Protein AF-A0AAV6K5R6-F1 (afdb_monomer)

Structure (mmCIF, N/CA/C/O backbone):
data_AF-A0AAV6K5R6-F1
#
_entry.id   AF-A0AAV6K5R6-F1
#
loop_
_atom_site.group_PDB
_atom_site.id
_atom_site.type_symbol
_atom_site.label_atom_id
_atom_site.label_alt_id
_atom_site.label_comp_id
_atom_site.label_asym_id
_atom_site.label_entity_id
_atom_site.label_seq_id
_atom_site.pdbx_PDB_ins_code
_atom_site.Cartn_x
_atom_site.Cartn_y
_atom_site.Cartn_z
_atom_site.occupancy
_atom_site.B_iso_or_equiv
_atom_site.auth_seq_id
_atom_site.auth_comp_id
_atom_site.auth_asym_id
_atom_site.auth_atom_id
_atom_site.pdbx_PDB_model_num
ATOM 1 N N . MET A 1 1 ? -17.044 -8.485 -1.066 1.00 58.97 1 MET A N 1
ATOM 2 C CA . MET A 1 1 ? -15.751 -8.053 -1.632 1.00 58.97 1 MET A CA 1
ATOM 3 C C . MET A 1 1 ? -14.643 -8.494 -0.695 1.00 58.97 1 MET A C 1
ATOM 5 O O . MET A 1 1 ? -14.824 -8.372 0.511 1.00 58.97 1 MET A O 1
ATOM 9 N N . ALA A 1 2 ? -13.553 -9.045 -1.220 1.00 72.94 2 ALA A N 1
ATOM 10 C CA . ALA A 1 2 ? -12.413 -9.475 -0.419 1.00 72.94 2 ALA A CA 1
ATOM 11 C C . ALA A 1 2 ? -11.188 -8.665 -0.848 1.00 72.94 2 ALA A C 1
ATOM 13 O O . ALA A 1 2 ? -10.831 -8.691 -2.021 1.00 72.94 2 ALA A O 1
ATOM 14 N N . LEU A 1 3 ? -10.586 -7.925 0.084 1.00 82.75 3 LEU A N 1
ATOM 15 C CA . LEU A 1 3 ? -9.262 -7.349 -0.137 1.00 82.75 3 LEU A CA 1
ATOM 16 C C . LEU A 1 3 ? -8.214 -8.476 -0.159 1.00 82.75 3 LEU A C 1
ATOM 18 O O . LEU A 1 3 ? -8.412 -9.481 0.539 1.00 82.75 3 LEU A O 1
ATOM 22 N N . PRO A 1 4 ? -7.106 -8.309 -0.902 1.00 90.56 4 PRO A N 1
ATOM 23 C CA . PRO A 1 4 ? -5.948 -9.187 -0.790 1.00 90.56 4 PRO A CA 1
ATOM 24 C C . PRO A 1 4 ? -5.459 -9.299 0.653 1.00 90.56 4 PRO A C 1
ATOM 26 O O . PRO A 1 4 ? -5.641 -8.382 1.458 1.00 90.56 4 PRO A O 1
ATOM 29 N N . ARG A 1 5 ? -4.799 -10.415 0.981 1.00 92.94 5 ARG A N 1
ATOM 30 C CA . ARG A 1 5 ? -4.230 -10.614 2.321 1.00 92.94 5 ARG A CA 1
ATOM 31 C C . ARG A 1 5 ? -3.170 -9.564 2.634 1.00 92.94 5 ARG A C 1
ATOM 33 O O . ARG A 1 5 ? -3.142 -9.060 3.751 1.00 92.94 5 ARG A O 1
ATOM 40 N N . PHE A 1 6 ? -2.311 -9.247 1.671 1.00 94.31 6 PHE A N 1
ATOM 41 C CA . PHE A 1 6 ? -1.305 -8.206 1.816 1.00 94.31 6 PHE A CA 1
ATOM 42 C C . PHE A 1 6 ? -1.541 -7.109 0.798 1.00 94.31 6 PHE A C 1
ATOM 44 O O . PHE A 1 6 ? -1.666 -7.366 -0.397 1.00 94.31 6 PHE A O 1
ATOM 51 N N . VAL A 1 7 ? -1.570 -5.879 1.287 1.00 93.38 7 VAL A N 1
ATOM 52 C CA . VAL A 1 7 ? -1.871 -4.709 0.480 1.00 93.38 7 VAL A CA 1
ATOM 53 C C . VAL A 1 7 ? -0.819 -3.629 0.656 1.00 93.38 7 VAL A C 1
ATOM 55 O O . VAL A 1 7 ? -0.184 -3.509 1.707 1.00 93.38 7 VAL A O 1
ATOM 58 N N . VAL A 1 8 ? -0.689 -2.810 -0.380 1.00 93.94 8 VAL A N 1
ATOM 59 C CA . VAL A 1 8 ? -0.074 -1.481 -0.310 1.00 93.94 8 VAL A CA 1
ATOM 60 C C . VAL A 1 8 ? -1.136 -0.431 -0.571 1.00 93.94 8 VAL A C 1
ATOM 62 O O . VAL A 1 8 ? -2.061 -0.647 -1.354 1.00 93.94 8 VAL A O 1
ATOM 65 N N . ILE A 1 9 ? -1.006 0.705 0.106 1.00 92.56 9 ILE A N 1
ATOM 66 C CA . ILE A 1 9 ? -1.979 1.794 0.043 1.00 92.56 9 ILE A CA 1
ATOM 67 C C . ILE A 1 9 ? -1.247 3.026 -0.474 1.00 92.56 9 ILE A C 1
ATOM 69 O O . ILE A 1 9 ? -0.325 3.520 0.179 1.00 92.56 9 ILE A O 1
ATOM 73 N N . LYS A 1 10 ? -1.643 3.508 -1.654 1.00 92.19 10 LYS A N 1
ATOM 74 C CA . LYS A 1 10 ? -1.072 4.696 -2.302 1.00 92.19 10 LYS A CA 1
ATOM 75 C C . LYS A 1 10 ? -2.100 5.822 -2.280 1.00 92.19 10 LYS A C 1
ATOM 77 O O . LYS A 1 10 ? -3.260 5.616 -2.636 1.00 92.19 10 LYS A O 1
ATOM 82 N N . SER A 1 11 ? -1.686 7.020 -1.874 1.00 88.56 11 SER A N 1
ATOM 83 C CA . SER A 1 11 ? -2.535 8.205 -2.016 1.00 88.56 11 SER A CA 1
ATOM 84 C C . SER A 1 11 ? -2.455 8.718 -3.448 1.00 88.56 11 SER A C 1
ATOM 86 O O . SER A 1 11 ? -1.364 8.932 -3.972 1.00 88.56 11 SER A O 1
ATOM 88 N N . LEU A 1 12 ? -3.608 8.971 -4.066 1.00 83.00 12 LEU A N 1
ATOM 89 C CA . LEU A 1 12 ? -3.672 9.592 -5.391 1.00 83.00 12 LEU A CA 1
ATOM 90 C C . LEU A 1 12 ? -3.140 11.023 -5.392 1.00 83.00 12 LEU A C 1
ATOM 92 O O . LEU A 1 12 ? -2.508 11.456 -6.344 1.00 83.00 12 LEU A O 1
ATOM 96 N N . SER A 1 13 ? -3.383 11.757 -4.307 1.00 83.69 13 SER A N 1
ATOM 97 C CA . SER A 1 13 ? -3.111 13.197 -4.255 1.00 83.69 13 SER A CA 1
ATOM 98 C C . SER A 1 13 ? -1.625 13.560 -4.308 1.00 83.69 13 SER A C 1
ATOM 100 O O . SER A 1 13 ? -1.279 14.662 -4.718 1.00 83.69 13 SER A O 1
ATOM 102 N N . ASN A 1 14 ? -0.747 12.673 -3.842 1.00 86.88 14 ASN A N 1
ATOM 103 C CA . ASN A 1 14 ? 0.692 12.931 -3.769 1.00 86.88 14 ASN A CA 1
ATOM 104 C C . ASN A 1 1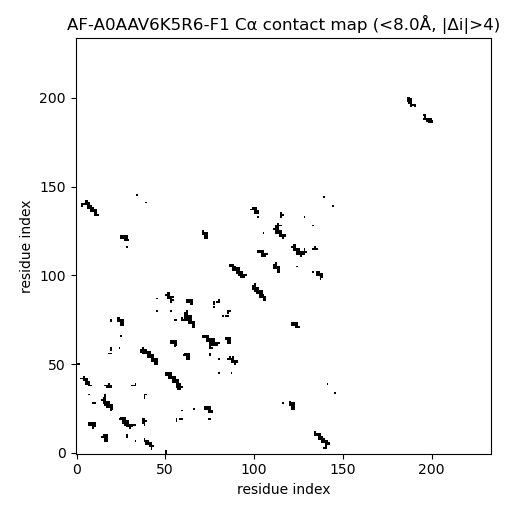4 ? 1.539 11.761 -4.274 1.00 86.88 14 ASN A C 1
ATOM 106 O O . ASN A 1 14 ? 2.760 11.816 -4.165 1.00 86.88 14 ASN A O 1
ATOM 110 N N . GLU A 1 15 ? 0.889 10.705 -4.759 1.00 89.62 15 GLU A N 1
ATOM 111 C CA . GLU A 1 15 ? 1.504 9.480 -5.251 1.00 89.62 15 GLU A CA 1
ATOM 112 C C . GLU A 1 15 ? 2.427 8.738 -4.273 1.00 89.62 15 GLU A C 1
ATOM 114 O O . GLU A 1 15 ? 3.261 7.926 -4.673 1.00 89.62 15 GLU A O 1
ATOM 119 N N . LYS A 1 16 ? 2.271 8.981 -2.974 1.00 93.38 16 LYS A N 1
ATOM 120 C CA . LYS A 1 16 ? 3.100 8.373 -1.932 1.00 93.38 16 LYS A CA 1
ATOM 121 C C . LYS A 1 16 ? 2.425 7.148 -1.330 1.00 93.38 16 LYS A C 1
ATOM 123 O O . LYS A 1 16 ? 1.196 7.045 -1.333 1.00 93.38 16 LYS A O 1
ATOM 128 N N . TYR A 1 17 ? 3.232 6.237 -0.795 1.00 95.25 17 TYR A N 1
ATOM 129 C CA . TYR A 1 17 ? 2.751 5.029 -0.125 1.00 95.25 17 TYR A CA 1
ATOM 130 C C . TYR A 1 17 ? 2.622 5.250 1.378 1.00 95.25 17 TYR A C 1
ATOM 132 O O . TYR A 1 17 ? 3.382 6.013 1.975 1.00 95.25 17 TYR A O 1
ATOM 140 N N . LEU A 1 18 ? 1.644 4.584 1.984 1.00 95.31 18 LEU A N 1
ATOM 141 C CA . LEU A 1 18 ? 1.390 4.645 3.415 1.00 95.31 18 LEU A CA 1
ATOM 142 C C . LEU A 1 18 ? 2.364 3.750 4.188 1.00 95.31 18 LEU A C 1
ATOM 144 O O . LEU A 1 18 ? 2.335 2.528 4.030 1.00 95.31 18 LEU A O 1
ATOM 148 N N . CYS A 1 19 ? 3.152 4.337 5.081 1.00 95.50 19 CYS A N 1
ATOM 149 C CA . CYS A 1 19 ? 4.081 3.630 5.962 1.00 95.50 19 CYS A CA 1
ATOM 150 C C . CYS A 1 19 ? 4.060 4.219 7.384 1.00 95.50 19 CYS A C 1
ATOM 152 O O . CYS A 1 19 ? 3.593 5.346 7.581 1.00 95.50 19 CYS A O 1
ATOM 154 N N . PRO A 1 20 ? 4.518 3.473 8.403 1.00 94.94 20 PRO A N 1
ATOM 155 C CA . PRO A 1 20 ? 4.678 4.017 9.744 1.00 94.94 20 PRO A CA 1
ATOM 156 C C . PRO A 1 20 ? 5.828 5.034 9.770 1.00 94.94 20 PRO A C 1
ATOM 158 O O . PRO A 1 20 ? 6.877 4.823 9.166 1.00 94.94 20 PRO A O 1
ATOM 161 N N . SER A 1 21 ? 5.631 6.134 10.492 1.00 93.69 21 SER A N 1
ATOM 162 C CA . SER A 1 21 ? 6.581 7.238 10.614 1.00 93.69 21 SER A CA 1
ATOM 163 C C . SER A 1 21 ? 6.770 7.626 12.080 1.00 93.69 21 SER A C 1
ATOM 165 O O . SER A 1 21 ? 5.804 7.873 12.806 1.00 93.69 21 SER A O 1
ATOM 167 N N . GLY A 1 22 ? 8.031 7.797 12.480 1.00 88.69 22 GLY A N 1
ATOM 168 C CA . GLY A 1 22 ? 8.410 8.258 13.816 1.00 88.69 22 GLY A CA 1
ATOM 169 C C . GLY A 1 22 ? 8.236 7.206 14.924 1.00 88.69 22 GLY A C 1
ATOM 170 O O . GLY A 1 22 ? 7.838 6.073 14.652 1.00 88.69 22 GL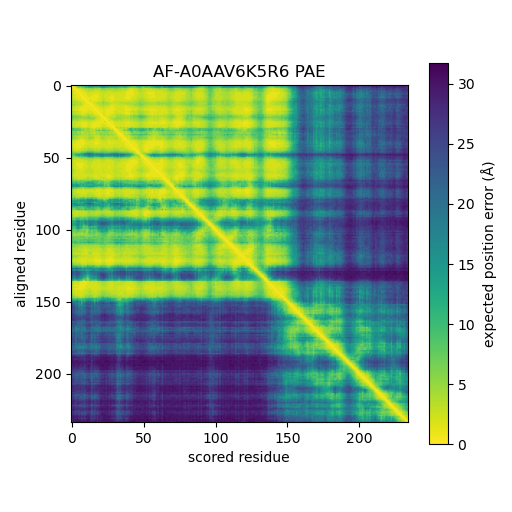Y A O 1
ATOM 171 N N . PRO A 1 23 ? 8.539 7.573 16.183 1.00 85.31 23 PRO A N 1
ATOM 172 C CA . PRO A 1 23 ? 8.524 6.645 17.320 1.00 85.31 23 PRO A CA 1
ATOM 173 C C . PRO A 1 23 ? 7.122 6.109 17.631 1.00 85.31 23 PRO A C 1
ATOM 175 O O . PRO A 1 23 ? 6.973 4.957 18.025 1.00 85.31 23 PRO A O 1
ATOM 178 N N . ASP A 1 24 ? 6.091 6.914 17.376 1.00 87.56 24 ASP A N 1
ATOM 179 C CA . ASP A 1 24 ? 4.697 6.543 17.620 1.00 87.56 24 ASP A CA 1
ATOM 180 C C . ASP A 1 24 ? 4.097 5.705 16.476 1.00 87.56 24 ASP A C 1
ATOM 182 O O . ASP A 1 24 ? 2.929 5.331 16.540 1.00 87.56 24 ASP A O 1
ATOM 186 N N . SER A 1 25 ? 4.868 5.389 15.425 1.00 93.00 25 SER A N 1
ATOM 187 C CA . SER A 1 25 ? 4.401 4.618 14.259 1.00 93.00 25 SER A CA 1
ATOM 188 C C . SER A 1 25 ? 3.128 5.195 13.624 1.00 93.00 25 SER A C 1
ATOM 190 O O . SER A 1 25 ? 2.220 4.463 13.217 1.00 93.00 25 SER A O 1
ATOM 192 N N . LEU A 1 26 ? 3.059 6.525 13.538 1.00 94.56 26 LEU A N 1
ATOM 193 C CA . LEU A 1 26 ? 1.955 7.237 12.899 1.00 94.56 26 LEU A CA 1
ATOM 194 C C . LEU A 1 26 ? 1.947 6.909 11.412 1.00 94.56 26 LEU A C 1
ATOM 196 O O . LEU A 1 26 ? 2.990 6.962 10.761 1.00 94.56 26 LEU A O 1
ATOM 200 N N . LEU A 1 27 ? 0.785 6.598 10.855 1.00 94.88 27 LEU A N 1
ATOM 201 C CA . LEU A 1 27 ? 0.697 6.219 9.453 1.00 94.88 27 LEU A CA 1
ATOM 202 C C . LEU A 1 27 ? 0.741 7.466 8.572 1.00 94.88 27 LEU A C 1
ATOM 204 O O . LEU A 1 27 ? -0.117 8.346 8.669 1.00 94.88 27 LEU A O 1
ATOM 208 N N . LYS A 1 28 ? 1.750 7.539 7.705 1.00 95.25 28 LYS A N 1
ATOM 209 C CA . LYS A 1 28 ? 2.031 8.696 6.858 1.00 95.25 28 LYS A CA 1
ATOM 210 C C . LYS A 1 28 ? 2.310 8.278 5.422 1.00 95.25 28 LYS A C 1
ATOM 212 O O . LYS A 1 28 ? 2.906 7.239 5.162 1.00 95.25 28 LYS A O 1
ATOM 217 N N . PHE A 1 29 ? 1.871 9.104 4.482 1.00 94.38 29 PHE A N 1
ATOM 218 C CA . PHE A 1 29 ? 2.148 8.929 3.064 1.00 94.38 29 PHE A CA 1
ATOM 219 C C . PHE A 1 29 ? 3.520 9.515 2.714 1.00 94.38 29 PHE A C 1
ATOM 221 O O . PHE A 1 29 ? 3.667 10.737 2.588 1.00 94.38 29 PHE A O 1
ATOM 228 N N . GLU A 1 30 ? 4.517 8.648 2.529 1.00 92.44 30 GLU A N 1
ATOM 229 C CA . GLU A 1 30 ? 5.913 9.022 2.272 1.00 92.44 30 GLU A CA 1
ATOM 230 C C . GLU A 1 30 ? 6.428 8.556 0.900 1.00 92.44 30 GLU A C 1
ATOM 232 O O . GLU A 1 30 ? 5.878 7.661 0.259 1.00 92.44 30 GLU A O 1
ATOM 237 N N . GLY A 1 31 ? 7.490 9.211 0.415 1.00 86.50 31 GLY A N 1
ATOM 238 C CA . GLY A 1 31 ? 8.104 8.957 -0.896 1.00 86.50 31 GLY A CA 1
ATOM 239 C C . GLY A 1 31 ? 8.983 7.708 -0.928 1.00 86.50 31 GLY A C 1
ATOM 240 O O . GLY A 1 31 ? 10.096 7.765 -1.440 1.00 86.50 31 GLY A O 1
ATOM 241 N N . VAL A 1 32 ? 8.514 6.616 -0.333 1.00 86.06 32 VAL A N 1
ATOM 242 C CA . VAL A 1 32 ? 9.187 5.313 -0.327 1.00 86.06 32 VAL A CA 1
ATOM 243 C C . VAL A 1 32 ? 8.658 4.440 -1.466 1.00 86.06 32 VAL A C 1
ATOM 245 O O . VAL A 1 32 ? 7.517 4.601 -1.893 1.00 86.06 32 VAL A O 1
ATOM 248 N N . GLY A 1 33 ? 9.475 3.519 -1.979 1.00 85.94 33 GLY A N 1
ATOM 249 C CA . GLY A 1 33 ? 9.030 2.537 -2.972 1.00 85.94 33 GLY A CA 1
ATOM 250 C C . GLY A 1 33 ? 8.038 1.528 -2.385 1.00 85.94 33 GLY A C 1
ATOM 251 O O . GLY A 1 33 ? 8.039 1.278 -1.178 1.00 85.94 33 GLY A O 1
ATOM 252 N N . PHE A 1 34 ? 7.217 0.903 -3.239 1.00 86.12 34 PHE A N 1
ATOM 253 C CA . PHE A 1 34 ? 6.286 -0.159 -2.816 1.00 86.12 34 PHE A CA 1
ATOM 254 C C . PHE A 1 34 ? 7.007 -1.408 -2.272 1.00 86.12 34 PHE A C 1
ATOM 256 O O . PHE A 1 34 ? 6.401 -2.260 -1.624 1.00 86.12 34 PHE A O 1
ATOM 263 N N . ASP A 1 35 ? 8.297 -1.542 -2.581 1.00 81.81 35 ASP A N 1
ATOM 264 C CA . ASP A 1 35 ? 9.158 -2.624 -2.129 1.00 81.81 35 ASP A CA 1
ATOM 265 C C . ASP A 1 35 ? 9.769 -2.375 -0.747 1.00 81.81 35 ASP A C 1
ATOM 267 O O . ASP A 1 35 ? 10.381 -3.278 -0.175 1.00 81.81 35 ASP A O 1
ATOM 271 N N . SER A 1 36 ? 9.569 -1.182 -0.185 1.00 87.50 36 SER A N 1
ATOM 272 C CA . SER A 1 36 ? 9.888 -0.920 1.210 1.00 87.50 36 SER A CA 1
ATOM 273 C C . SER A 1 36 ? 9.015 -1.788 2.112 1.00 87.50 36 SER A C 1
ATOM 275 O O . SER A 1 36 ? 7.788 -1.781 2.015 1.00 87.50 36 SER A O 1
ATOM 277 N N . TRP A 1 37 ? 9.635 -2.499 3.054 1.00 84.25 37 TRP A N 1
ATOM 278 C CA . TRP A 1 37 ? 8.905 -3.324 4.022 1.00 84.25 37 TRP A CA 1
ATOM 279 C C . TRP A 1 37 ? 7.846 -2.526 4.803 1.00 84.25 37 TRP A C 1
ATOM 281 O O . TRP A 1 37 ? 6.794 -3.059 5.154 1.00 84.25 37 TRP A O 1
ATOM 291 N N . GLY A 1 38 ? 8.086 -1.227 5.011 1.00 88.69 38 GLY A N 1
ATOM 292 C CA . GLY A 1 38 ? 7.181 -0.327 5.727 1.00 88.69 38 GLY A CA 1
ATOM 293 C C . GLY A 1 38 ? 5.834 -0.074 5.066 1.00 88.69 38 GLY A C 1
ATOM 294 O O . GLY A 1 38 ? 4.893 0.321 5.752 1.00 88.69 38 GLY A O 1
ATOM 295 N N . VAL A 1 39 ? 5.707 -0.317 3.760 1.00 94.75 39 VAL A N 1
ATOM 296 C CA . VAL A 1 39 ? 4.453 -0.059 3.036 1.00 94.75 39 VAL A CA 1
ATOM 297 C C . VAL A 1 39 ? 3.512 -1.259 3.007 1.00 94.75 39 VAL A C 1
ATOM 299 O O . VAL A 1 39 ? 2.383 -1.134 2.535 1.00 94.75 39 VAL A O 1
ATOM 302 N N . LYS A 1 40 ? 3.971 -2.427 3.470 1.00 95.62 40 LYS A N 1
ATOM 303 C CA . LYS A 1 40 ? 3.194 -3.665 3.460 1.00 95.62 40 LYS A CA 1
ATOM 304 C C . LYS A 1 40 ? 2.251 -3.698 4.661 1.00 95.62 40 LYS A C 1
ATOM 306 O O . LYS A 1 40 ? 2.685 -3.604 5.813 1.00 95.62 40 LYS A O 1
ATOM 311 N N . HIS A 1 41 ? 0.965 -3.895 4.388 1.00 95.25 41 HIS A N 1
ATOM 312 C CA . HIS A 1 41 ? -0.068 -4.054 5.409 1.00 95.25 41 HIS A CA 1
ATOM 313 C C . HIS A 1 41 ? -0.806 -5.378 5.217 1.00 95.25 41 HIS A C 1
ATOM 315 O O . HIS A 1 41 ? -1.143 -5.753 4.097 1.00 95.25 41 HIS A O 1
ATOM 321 N N . GLU A 1 42 ? -1.058 -6.095 6.306 1.00 95.12 42 GLU A N 1
ATOM 322 C CA . GLU A 1 42 ? -1.845 -7.327 6.319 1.00 95.12 42 GLU A CA 1
ATOM 323 C C . GLU A 1 42 ? -3.307 -7.013 6.639 1.00 95.12 42 GLU A C 1
ATOM 325 O O . GLU A 1 42 ? -3.618 -6.376 7.647 1.00 95.12 42 GLU A O 1
ATOM 330 N N . VAL A 1 43 ? -4.212 -7.485 5.787 1.00 92.81 43 VAL A N 1
ATOM 331 C CA . VAL A 1 43 ? -5.655 -7.414 5.990 1.00 92.81 43 VAL A CA 1
ATOM 332 C C . VAL A 1 43 ? -6.107 -8.668 6.731 1.00 92.81 43 VAL A C 1
ATOM 334 O O . VAL A 1 43 ? -6.050 -9.784 6.211 1.00 92.81 43 VAL A O 1
ATOM 337 N N . VAL A 1 44 ? -6.600 -8.481 7.951 1.00 91.94 44 VAL A N 1
ATOM 338 C CA . VAL A 1 44 ? -7.050 -9.556 8.837 1.00 91.94 44 VAL A CA 1
ATOM 339 C C . VAL A 1 44 ? -8.565 -9.479 8.973 1.00 91.94 44 VAL A C 1
ATOM 341 O O . VAL A 1 44 ? -9.109 -8.461 9.383 1.00 91.94 44 VAL A O 1
ATOM 344 N N . LYS A 1 45 ? -9.286 -10.552 8.638 1.00 89.62 45 LYS A N 1
ATOM 345 C CA . LYS A 1 45 ? -10.753 -10.570 8.770 1.00 89.62 45 LYS A CA 1
ATOM 346 C C . LYS A 1 45 ? -11.160 -10.423 10.237 1.00 89.62 45 LYS A C 1
ATOM 348 O O . LYS A 1 45 ? -10.640 -11.132 11.097 1.00 89.62 45 LYS A O 1
ATOM 353 N N . ALA A 1 46 ? -12.114 -9.537 10.512 1.00 85.69 46 ALA A N 1
ATOM 354 C CA . ALA A 1 46 ? -12.670 -9.397 11.849 1.00 85.69 46 ALA A CA 1
ATOM 355 C C . ALA A 1 46 ? -13.525 -10.621 12.212 1.00 85.69 46 ALA A C 1
ATOM 357 O O . ALA A 1 46 ? -14.223 -11.189 11.367 1.00 85.69 46 ALA A O 1
ATOM 358 N N . LYS A 1 47 ? -13.513 -11.008 13.493 1.00 83.69 47 LYS A N 1
ATOM 359 C CA . LYS A 1 47 ? -14.339 -12.120 14.000 1.00 83.69 47 LYS A CA 1
ATOM 360 C C . LYS A 1 47 ? -15.837 -11.798 13.984 1.00 83.69 47 LYS A C 1
ATOM 362 O O . LYS A 1 47 ? -16.652 -12.708 13.904 1.00 83.69 47 LYS A O 1
ATOM 367 N N . SER A 1 48 ? -16.197 -10.517 14.053 1.00 70.50 48 SER A N 1
ATOM 368 C CA . SER A 1 48 ? -17.566 -10.020 14.238 1.00 70.50 48 SER A CA 1
ATOM 369 C C . SER A 1 48 ? -18.494 -10.151 13.017 1.00 70.50 48 SER A C 1
ATOM 371 O O . SER A 1 48 ? -19.624 -9.675 13.063 1.00 70.50 48 SER A O 1
ATOM 373 N N . GLY A 1 49 ? -18.088 -10.838 11.944 1.00 64.56 49 GLY A N 1
ATOM 374 C CA . GLY A 1 49 ? -18.905 -10.983 10.734 1.00 64.56 49 GLY A CA 1
ATOM 375 C C . GLY A 1 49 ? -19.072 -9.666 9.956 1.00 64.56 49 GLY A C 1
ATOM 376 O O . GLY A 1 49 ? -18.483 -8.639 10.282 1.00 64.56 49 GLY A O 1
ATOM 377 N N . GLY A 1 50 ? -19.837 -9.689 8.860 1.00 75.69 50 GLY A N 1
ATOM 378 C CA . GLY A 1 50 ? -20.223 -8.465 8.134 1.00 75.69 50 GLY A CA 1
ATOM 379 C C . GLY A 1 50 ? -19.173 -7.849 7.195 1.00 75.69 50 GLY A C 1
ATOM 380 O O . GLY A 1 50 ? -19.364 -6.728 6.732 1.00 75.69 50 GLY A O 1
ATOM 381 N N . GLY A 1 51 ? -18.082 -8.558 6.886 1.00 81.19 51 GLY A N 1
ATOM 382 C CA . GLY A 1 51 ? -17.065 -8.090 5.930 1.00 81.19 51 GLY A CA 1
ATOM 383 C C . GLY A 1 51 ? -16.119 -7.012 6.472 1.00 81.19 51 GLY A C 1
ATOM 384 O O . GLY A 1 51 ? -15.428 -6.364 5.689 1.00 81.19 51 GLY A O 1
ATOM 385 N N . LEU A 1 52 ? -16.086 -6.826 7.794 1.00 86.06 52 LEU A N 1
ATOM 386 C CA . LEU A 1 52 ? -15.144 -5.938 8.470 1.00 86.06 52 LEU A CA 1
ATOM 387 C C . LEU A 1 52 ? -13.753 -6.570 8.558 1.00 86.06 52 LEU A C 1
ATOM 389 O O . LEU A 1 52 ? -13.599 -7.796 8.615 1.00 86.06 52 LEU A O 1
ATOM 393 N N . VAL A 1 53 ? -12.736 -5.718 8.598 1.00 89.25 53 VAL A N 1
ATOM 394 C CA . VAL A 1 53 ? -11.332 -6.122 8.680 1.00 89.25 53 VAL A CA 1
ATOM 395 C C . VAL A 1 53 ? -10.591 -5.309 9.735 1.00 89.25 53 VAL A C 1
ATOM 397 O O . VAL A 1 53 ? -10.963 -4.180 10.049 1.00 89.25 53 VAL A O 1
ATOM 400 N N . HIS A 1 54 ? -9.517 -5.887 10.248 1.00 91.00 54 HIS A N 1
ATOM 401 C CA . HIS A 1 54 ? -8.420 -5.190 10.895 1.00 91.00 54 HIS A CA 1
ATOM 402 C C . HIS A 1 54 ? -7.282 -5.064 9.885 1.00 91.00 54 HIS A C 1
ATOM 404 O O . HIS A 1 54 ? -7.130 -5.909 9.001 1.00 91.00 54 HIS A O 1
ATOM 410 N N . ILE A 1 55 ? -6.467 -4.026 10.022 1.00 92.25 55 ILE A N 1
ATOM 411 C CA . ILE A 1 55 ? -5.270 -3.855 9.199 1.00 92.25 55 ILE A CA 1
ATOM 412 C C . ILE A 1 55 ? -4.066 -3.827 10.131 1.00 92.25 55 ILE A C 1
ATOM 414 O O . ILE A 1 55 ? -4.074 -3.112 11.133 1.00 92.25 55 ILE A O 1
ATOM 418 N N . ARG A 1 56 ? -3.049 -4.631 9.823 1.00 94.06 56 ARG A N 1
ATOM 419 C CA . ARG A 1 56 ? -1.794 -4.720 10.572 1.00 94.06 56 ARG A CA 1
ATOM 420 C C . ARG A 1 56 ? -0.658 -4.182 9.718 1.00 94.06 56 ARG A C 1
ATOM 422 O O . ARG A 1 56 ? -0.476 -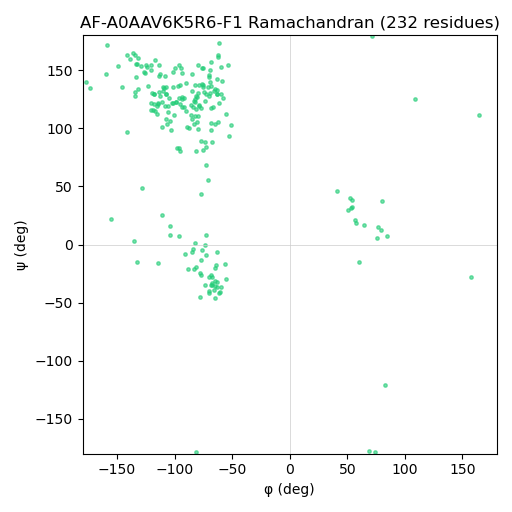4.630 8.593 1.00 94.06 56 ARG A O 1
ATOM 429 N N . CYS A 1 57 ? 0.123 -3.246 10.242 1.00 94.31 57 CYS A N 1
ATOM 430 C CA . CYS A 1 57 ? 1.352 -2.825 9.580 1.00 94.31 57 CYS A CA 1
ATOM 431 C C . CYS A 1 57 ? 2.408 -3.923 9.753 1.00 94.31 57 CYS A C 1
ATOM 433 O O . CYS A 1 57 ? 2.722 -4.299 10.883 1.00 94.31 57 CYS A O 1
ATOM 435 N N . CYS A 1 58 ? 2.967 -4.435 8.654 1.00 94.19 58 CYS A N 1
ATOM 436 C CA . CYS A 1 58 ? 3.939 -5.527 8.723 1.00 94.19 58 CYS A CA 1
ATOM 437 C C . CYS A 1 58 ? 5.287 -5.093 9.316 1.00 94.19 58 CYS A C 1
ATOM 439 O O . CYS A 1 58 ? 5.965 -5.919 9.914 1.00 94.19 58 CYS A O 1
ATOM 441 N N . GLN A 1 59 ? 5.678 -3.821 9.184 1.00 93.44 59 GLN A N 1
ATOM 442 C CA . GLN A 1 59 ? 6.925 -3.314 9.768 1.00 93.44 59 GLN A CA 1
ATOM 443 C C . GLN A 1 59 ? 6.808 -3.045 11.267 1.00 93.44 59 GLN A C 1
ATOM 445 O O . GLN A 1 59 ? 7.707 -3.406 12.016 1.00 93.44 59 GLN A O 1
ATOM 450 N N . ALA A 1 60 ? 5.723 -2.399 11.699 1.00 92.44 60 ALA A N 1
ATOM 451 C CA . ALA A 1 60 ? 5.499 -2.128 13.118 1.00 92.44 60 ALA A CA 1
ATOM 452 C C . ALA A 1 60 ? 5.012 -3.371 13.880 1.00 92.44 60 ALA A C 1
ATOM 454 O O . ALA A 1 60 ? 4.972 -3.353 15.103 1.00 92.44 60 ALA A O 1
ATOM 455 N N . GLU A 1 61 ? 4.591 -4.417 13.158 1.00 93.62 61 GLU A N 1
ATOM 456 C CA . GLU A 1 61 ? 3.975 -5.641 13.682 1.00 93.62 61 GLU A CA 1
ATOM 457 C C . GLU A 1 61 ? 2.700 -5.410 14.506 1.00 93.62 61 GLU A C 1
ATOM 459 O O . GLU A 1 61 ? 2.228 -6.311 15.202 1.00 93.62 61 GLU A O 1
ATOM 464 N N . LYS A 1 62 ? 2.077 -4.242 14.349 1.00 93.38 62 LYS A N 1
ATOM 465 C CA . LYS A 1 62 ? 0.932 -3.782 15.137 1.00 93.38 62 LYS A CA 1
ATOM 466 C C . LYS A 1 62 ? -0.262 -3.431 14.264 1.00 93.38 62 LYS A C 1
ATOM 468 O O . LYS A 1 62 ? -0.129 -3.061 13.092 1.00 93.38 62 LYS A O 1
ATOM 473 N N . TYR A 1 63 ? -1.445 -3.563 14.844 1.00 93.31 63 TYR A N 1
ATOM 474 C CA . TYR A 1 63 ? -2.706 -3.200 14.221 1.00 93.31 63 TYR A CA 1
ATOM 475 C C . TYR A 1 63 ? -2.910 -1.692 14.200 1.00 93.31 63 TYR A C 1
ATOM 477 O O . TYR A 1 63 ? -2.423 -0.952 15.059 1.00 93.31 63 TYR A O 1
ATOM 485 N N . TRP A 1 64 ? -3.668 -1.252 13.204 1.00 93.12 64 TRP A N 1
ATOM 486 C CA . TRP A 1 64 ? -4.109 0.121 13.090 1.00 93.12 64 TRP A CA 1
ATOM 487 C C . TRP A 1 64 ? -5.011 0.477 14.272 1.00 93.12 64 TRP A C 1
ATOM 489 O O . TRP A 1 64 ? -5.976 -0.223 14.598 1.00 93.12 64 TRP A O 1
ATOM 499 N N . SER A 1 65 ? -4.678 1.592 14.899 1.00 89.44 65 SER A N 1
ATOM 500 C CA . SER A 1 65 ? -5.363 2.171 16.042 1.00 89.44 65 SER A CA 1
ATOM 501 C C . SER A 1 65 ? -5.387 3.682 15.901 1.00 89.44 65 SER A C 1
ATOM 503 O O . SER A 1 65 ? -4.634 4.274 15.126 1.00 89.44 65 SER A O 1
ATOM 505 N N . ARG A 1 66 ? -6.256 4.340 16.665 1.00 86.25 66 ARG A N 1
ATOM 506 C CA . ARG A 1 66 ? -6.219 5.799 16.737 1.00 86.25 66 ARG A CA 1
ATOM 507 C C . ARG A 1 66 ? -5.159 6.211 17.735 1.00 86.25 66 ARG A C 1
ATOM 509 O O . ARG A 1 66 ? -5.138 5.680 18.844 1.00 86.25 66 ARG A O 1
ATOM 516 N N . GLU A 1 67 ? -4.378 7.217 17.385 1.00 83.81 67 GLU A N 1
ATOM 517 C CA . GLU A 1 67 ? -3.520 7.884 18.350 1.00 83.81 67 GLU A CA 1
ATOM 518 C C . GLU A 1 67 ? -4.356 8.869 19.179 1.00 83.81 67 GLU A C 1
ATOM 520 O O . GLU A 1 67 ? -4.838 9.890 18.683 1.00 83.81 67 GLU A O 1
ATOM 525 N N . VAL A 1 68 ? -4.550 8.549 20.458 1.00 71.62 68 VAL A N 1
ATOM 526 C CA . VAL A 1 68 ? -5.401 9.323 21.374 1.00 71.62 68 VAL A CA 1
ATOM 527 C C . VAL A 1 68 ? -4.804 10.704 21.650 1.00 71.62 68 VAL A C 1
ATOM 529 O O . VAL A 1 68 ? -5.550 11.675 21.782 1.00 71.62 68 VAL A O 1
ATOM 532 N N . LYS A 1 69 ? -3.471 10.818 21.712 1.00 76.19 69 LYS A N 1
ATOM 533 C CA . LYS A 1 69 ? -2.790 12.081 22.045 1.00 76.19 69 LYS A CA 1
ATOM 534 C C . LYS A 1 69 ? -2.741 13.062 20.878 1.00 76.19 69 LYS A C 1
ATOM 536 O O . LYS A 1 69 ? -2.643 14.264 21.102 1.00 76.19 69 LYS A O 1
ATOM 541 N N . GLN A 1 70 ? -2.816 12.565 19.646 1.00 74.06 70 GLN A N 1
ATOM 542 C CA . GLN A 1 70 ? -2.629 13.355 18.424 1.00 74.06 70 GLN A CA 1
ATOM 543 C C . GLN A 1 70 ? -3.933 13.527 17.631 1.00 74.06 70 GLN A C 1
ATOM 545 O O . GLN A 1 70 ? -3.933 13.749 16.421 1.00 74.06 70 GLN A O 1
ATOM 550 N N . GLY A 1 71 ? -5.075 13.450 18.316 1.00 76.12 71 GLY A N 1
ATOM 551 C CA . GLY A 1 71 ? -6.371 13.766 17.728 1.00 76.12 71 GLY A CA 1
ATOM 552 C C . GLY A 1 71 ? -6.959 12.603 16.937 1.00 76.12 71 GLY A C 1
ATOM 553 O O . GLY A 1 71 ? -7.271 11.572 17.519 1.00 76.12 71 GLY A O 1
ATOM 554 N N . ASN A 1 72 ? -7.233 12.797 15.644 1.00 84.38 72 ASN A N 1
ATOM 555 C CA . ASN A 1 72 ? -7.894 11.815 14.769 1.00 84.38 72 ASN A CA 1
ATOM 556 C C . ASN A 1 72 ? -6.913 10.966 13.934 1.00 84.38 72 ASN A C 1
ATOM 558 O O . ASN A 1 72 ? -7.355 10.226 13.050 1.00 84.38 72 ASN A O 1
ATOM 562 N N . ILE A 1 73 ? -5.608 11.091 14.189 1.00 90.50 73 ILE A N 1
ATOM 563 C CA . ILE A 1 73 ? -4.547 10.425 13.426 1.00 90.50 73 ILE A CA 1
ATOM 564 C C . ILE A 1 73 ? -4.556 8.916 13.689 1.00 90.50 73 ILE A C 1
ATOM 566 O O . ILE A 1 73 ? -4.842 8.454 14.798 1.00 90.50 73 ILE A O 1
ATOM 570 N N . ILE A 1 74 ? -4.250 8.151 12.645 1.00 91.62 74 ILE A N 1
ATOM 571 C CA . ILE A 1 74 ? -4.141 6.695 12.683 1.00 91.62 74 ILE A CA 1
ATOM 572 C C . ILE A 1 74 ? -2.670 6.300 12.840 1.00 91.62 74 ILE A C 1
ATOM 574 O O . ILE A 1 74 ? -1.789 6.839 12.169 1.00 91.62 74 ILE A O 1
ATOM 578 N N . ALA A 1 75 ? -2.411 5.332 13.708 1.00 93.62 75 ALA A N 1
ATOM 579 C CA . ALA A 1 75 ? -1.091 4.793 14.003 1.00 93.62 75 ALA A CA 1
ATOM 580 C C . ALA A 1 75 ? -1.122 3.259 13.976 1.00 93.62 75 ALA A C 1
ATOM 582 O O . ALA A 1 75 ? -2.184 2.652 14.096 1.00 93.62 75 ALA A O 1
ATOM 583 N N . ALA A 1 76 ? 0.036 2.619 13.834 1.00 93.69 76 ALA A N 1
ATOM 584 C CA . ALA A 1 76 ? 0.177 1.173 13.993 1.00 93.69 76 ALA A CA 1
ATOM 585 C C . ALA A 1 76 ? 0.683 0.848 15.405 1.00 93.69 76 ALA A C 1
ATOM 587 O O . ALA A 1 76 ? 1.885 0.688 15.611 1.00 93.69 76 ALA A O 1
ATOM 588 N N . GLN A 1 77 ? -0.222 0.787 16.387 1.00 91.81 77 GLN A N 1
ATOM 589 C CA . GLN A 1 77 ? 0.150 0.631 17.802 1.00 91.81 77 GLN A CA 1
ATOM 590 C C . GLN A 1 77 ? -0.642 -0.437 18.567 1.00 91.81 77 GLN A C 1
ATOM 592 O O . GLN A 1 77 ? -0.218 -0.821 19.655 1.00 91.81 77 GLN A O 1
ATOM 597 N N . ALA A 1 78 ? -1.771 -0.925 18.049 1.00 88.50 78 ALA A N 1
ATOM 598 C CA . ALA A 1 78 ? -2.551 -1.937 18.758 1.00 88.50 78 ALA A CA 1
ATOM 599 C C . ALA A 1 78 ? -1.871 -3.316 18.688 1.00 88.50 78 ALA A C 1
ATOM 601 O O . ALA A 1 78 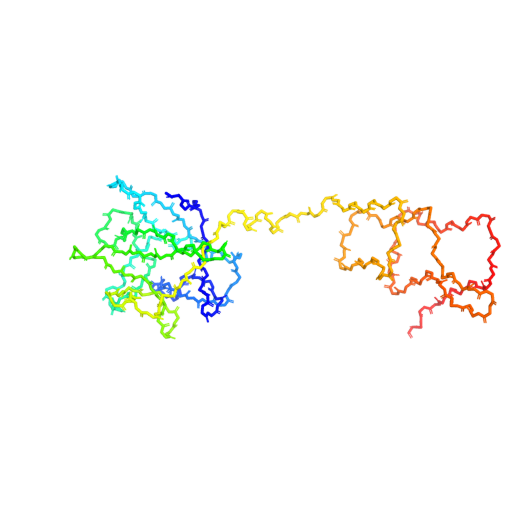? -1.494 -3.778 17.613 1.00 88.50 78 ALA A O 1
ATOM 602 N N . GLU A 1 79 ? -1.737 -3.980 19.836 1.00 85.62 79 GLU A N 1
ATOM 603 C CA . GLU A 1 79 ? -1.054 -5.279 19.952 1.00 85.62 79 GLU A CA 1
ATOM 604 C C . GLU A 1 79 ? -1.887 -6.432 19.378 1.00 85.62 79 GLU A C 1
ATOM 606 O O . GLU A 1 79 ? -1.357 -7.356 18.763 1.00 85.62 79 GLU A O 1
ATOM 611 N N . ASP A 1 80 ? -3.210 -6.369 19.527 1.00 78.06 80 ASP A N 1
ATOM 612 C CA . ASP A 1 80 ? -4.117 -7.387 19.014 1.00 78.06 80 ASP A CA 1
ATOM 613 C C . ASP A 1 80 ? -5.331 -6.773 18.294 1.00 78.06 80 ASP A C 1
ATOM 615 O O . ASP A 1 80 ? -5.652 -5.590 18.429 1.00 78.06 80 ASP A O 1
ATOM 619 N N . GLY A 1 81 ? -6.016 -7.606 17.507 1.00 65.75 81 GLY A N 1
ATOM 620 C CA . GLY A 1 81 ? -7.238 -7.236 16.788 1.00 65.75 81 GLY A CA 1
ATOM 621 C C . GLY A 1 81 ? -8.480 -7.107 17.679 1.00 65.75 81 GLY A C 1
ATOM 622 O O . GLY A 1 81 ? -9.571 -6.856 17.181 1.00 65.75 81 GLY A O 1
ATOM 623 N N . THR A 1 82 ? -8.351 -7.345 18.986 1.00 67.12 82 THR A N 1
ATOM 624 C CA . THR A 1 82 ? -9.476 -7.457 19.931 1.00 67.12 82 THR A CA 1
ATOM 625 C C . THR A 1 82 ? -9.512 -6.347 20.971 1.00 67.12 82 THR A C 1
ATOM 627 O O . THR A 1 82 ? -10.545 -6.142 21.608 1.00 67.12 82 THR A O 1
ATOM 630 N N . THR A 1 83 ? -8.415 -5.612 21.136 1.00 62.81 83 THR A N 1
ATOM 631 C CA . THR A 1 83 ? -8.314 -4.483 22.051 1.00 62.81 83 THR A CA 1
ATOM 632 C C . THR A 1 83 ? -9.282 -3.399 21.596 1.00 62.81 83 THR A C 1
ATOM 634 O O . THR A 1 83 ? -9.400 -3.123 20.405 1.00 62.81 83 THR A O 1
ATOM 637 N N . ALA A 1 84 ? -9.917 -2.707 22.544 1.00 60.34 84 ALA A N 1
ATOM 638 C CA . ALA A 1 84 ? -10.792 -1.563 22.265 1.00 60.34 84 ALA A CA 1
ATOM 639 C C . ALA A 1 84 ? -10.108 -0.430 21.461 1.00 60.34 84 ALA A C 1
ATOM 641 O O . ALA A 1 84 ? -10.785 0.437 20.916 1.00 60.34 84 ALA A O 1
ATOM 642 N N . ALA A 1 85 ? -8.773 -0.432 21.399 1.00 66.38 85 ALA A N 1
ATOM 643 C CA . ALA A 1 85 ? -7.962 0.483 20.605 1.00 66.38 85 ALA A CA 1
ATOM 644 C C . ALA A 1 85 ? -7.812 0.055 19.132 1.00 66.38 85 ALA A C 1
ATOM 646 O O . ALA A 1 85 ? -7.495 0.898 18.292 1.00 66.38 85 ALA A O 1
ATOM 647 N N . CYS A 1 86 ? -8.022 -1.228 18.811 1.00 73.56 86 CYS A N 1
ATOM 648 C CA . CYS A 1 86 ? -7.933 -1.737 17.449 1.00 73.56 86 CYS A CA 1
ATOM 649 C C . CYS A 1 86 ? -9.164 -1.330 16.637 1.00 73.56 86 CYS A C 1
ATOM 651 O O . CYS A 1 86 ? -10.305 -1.431 17.091 1.00 73.56 86 CYS A O 1
ATOM 653 N N . MET A 1 87 ? -8.928 -0.874 15.410 1.00 79.81 87 MET A N 1
ATOM 654 C CA . MET A 1 87 ? -9.990 -0.392 14.539 1.00 79.81 87 MET A CA 1
ATOM 655 C C . MET A 1 87 ? -10.658 -1.525 13.767 1.00 79.81 87 MET A C 1
ATOM 657 O O . MET A 1 87 ? -9.996 -2.339 13.121 1.00 79.81 87 MET A O 1
ATOM 661 N N . LEU A 1 88 ? -11.992 -1.517 13.781 1.00 85.12 88 LEU A N 1
ATOM 662 C CA . LEU A 1 88 ? -12.807 -2.229 12.804 1.00 85.12 88 LEU A CA 1
ATOM 663 C C . LEU A 1 88 ? -12.992 -1.342 11.580 1.00 85.12 88 LEU A C 1
ATOM 665 O O . LEU A 1 88 ? -13.544 -0.243 11.672 1.00 85.12 88 LEU A O 1
ATOM 669 N N . ILE A 1 89 ? -12.531 -1.843 10.441 1.00 86.38 89 ILE A N 1
ATOM 670 C CA . ILE A 1 89 ? -12.502 -1.116 9.183 1.00 86.38 89 ILE A CA 1
ATOM 671 C C . ILE A 1 89 ? -13.470 -1.775 8.205 1.00 86.38 89 ILE A C 1
ATOM 673 O O . ILE A 1 89 ? -13.455 -2.990 8.001 1.00 86.38 89 ILE A O 1
ATOM 677 N N . LYS A 1 90 ? -14.305 -0.956 7.573 1.00 86.44 90 LYS A N 1
ATOM 678 C CA . LYS A 1 90 ? -15.163 -1.349 6.461 1.00 86.44 90 LYS A CA 1
ATOM 679 C C . LYS A 1 90 ? -14.557 -0.819 5.160 1.00 86.44 90 LYS A C 1
ATOM 681 O O . LYS A 1 90 ? -14.628 0.390 4.924 1.00 86.44 90 LYS A O 1
ATOM 686 N N . PRO A 1 91 ? -13.962 -1.681 4.320 1.00 81.50 91 PRO A N 1
ATOM 687 C CA . PRO A 1 91 ? -13.557 -1.288 2.983 1.00 81.50 91 PRO A CA 1
ATOM 688 C C . PRO A 1 91 ? -14.789 -1.207 2.079 1.00 81.50 91 PRO A C 1
ATOM 690 O O . PRO A 1 91 ? -15.669 -2.070 2.117 1.00 81.50 91 PRO A O 1
ATOM 693 N N . SER A 1 92 ? -14.853 -0.167 1.259 1.00 77.25 92 SER A N 1
ATOM 694 C CA . SER A 1 92 ? -15.889 -0.006 0.242 1.00 77.25 92 SER A CA 1
ATOM 695 C C . SER A 1 92 ? -15.253 0.425 -1.068 1.00 77.25 92 SER A C 1
ATOM 697 O O . SER A 1 92 ? -14.480 1.383 -1.079 1.00 77.25 92 SER A O 1
ATOM 699 N N . ASN A 1 93 ? -15.568 -0.294 -2.146 1.00 71.56 93 ASN A N 1
ATOM 700 C CA . ASN A 1 93 ? -15.137 0.102 -3.475 1.00 71.56 93 ASN A CA 1
ATOM 701 C C . ASN A 1 93 ? -15.898 1.344 -3.917 1.00 71.56 93 ASN A C 1
ATOM 703 O O . ASN A 1 93 ? -17.124 1.414 -3.802 1.00 71.56 93 ASN A O 1
ATOM 707 N N . LYS A 1 94 ? -15.160 2.284 -4.487 1.00 65.06 94 LYS A N 1
ATOM 708 C CA . LYS A 1 94 ? -15.674 3.144 -5.537 1.00 65.06 94 LYS A CA 1
ATOM 709 C C . LYS A 1 94 ? -14.999 2.692 -6.817 1.00 65.06 94 LYS A C 1
ATOM 711 O O . LYS A 1 94 ? -13.777 2.701 -6.895 1.00 65.06 94 LYS A O 1
ATOM 716 N N . ASP A 1 95 ? -15.794 2.260 -7.780 1.00 55.66 95 ASP A N 1
ATOM 717 C CA . ASP A 1 95 ? -15.295 2.000 -9.121 1.00 55.66 95 ASP A CA 1
ATOM 718 C C . ASP A 1 95 ? -15.517 3.275 -9.939 1.00 55.66 95 ASP A C 1
ATOM 720 O O . ASP A 1 95 ? -16.654 3.718 -10.115 1.00 55.66 95 ASP A O 1
ATOM 724 N N . SER A 1 96 ? -14.433 3.875 -10.426 1.00 52.47 96 SER A N 1
ATOM 725 C CA . SER A 1 96 ? -14.489 4.780 -11.575 1.00 52.47 96 SER A CA 1
ATOM 726 C C . SER A 1 96 ? -13.356 4.424 -12.531 1.00 52.47 96 SER A C 1
ATOM 728 O O . SER A 1 96 ? -12.218 4.234 -12.108 1.00 52.47 96 SER A O 1
ATOM 730 N N . ASP A 1 97 ? -13.679 4.281 -13.816 1.00 51.78 97 ASP A N 1
ATOM 731 C CA . ASP A 1 97 ? -12.711 4.081 -14.904 1.00 51.78 97 ASP A CA 1
ATOM 732 C C . ASP A 1 97 ? -11.723 2.911 -14.713 1.00 51.78 97 ASP A C 1
ATOM 734 O O . ASP A 1 97 ? -10.549 2.999 -15.062 1.00 51.78 97 ASP A O 1
ATOM 738 N N . GLY A 1 98 ? -12.187 1.787 -14.152 1.00 49.44 98 GLY A N 1
ATOM 739 C CA . GLY A 1 98 ? -11.376 0.568 -14.011 1.00 49.44 98 GLY A CA 1
ATOM 740 C C . GLY A 1 98 ? -10.321 0.612 -12.899 1.00 49.44 98 GLY A C 1
ATOM 741 O O . GLY A 1 98 ? -9.553 -0.339 -12.758 1.00 49.44 98 GLY A O 1
ATOM 742 N N . VAL A 1 99 ? -10.297 1.674 -12.087 1.00 55.12 99 VAL A N 1
ATOM 743 C CA . VAL A 1 99 ? -9.471 1.763 -10.880 1.00 55.12 99 VAL A CA 1
ATOM 744 C C . VAL A 1 99 ? -10.350 1.499 -9.662 1.00 55.12 99 VAL A C 1
ATOM 746 O O . VAL A 1 99 ? -11.344 2.184 -9.428 1.00 55.12 99 VAL A O 1
ATOM 749 N N . THR A 1 100 ? -9.981 0.487 -8.878 1.00 58.69 100 THR A N 1
ATOM 750 C CA . THR A 1 100 ? -10.652 0.187 -7.613 1.00 58.69 100 THR A CA 1
ATOM 751 C C . THR A 1 100 ? -10.136 1.125 -6.530 1.00 58.69 100 THR A C 1
ATOM 753 O O . THR A 1 100 ? -9.023 0.964 -6.021 1.00 58.69 100 THR A O 1
ATOM 756 N N . PHE A 1 101 ? -10.955 2.104 -6.162 1.00 66.38 101 PHE A N 1
ATOM 757 C CA . PHE A 1 101 ? -10.689 2.976 -5.026 1.00 66.38 101 PHE A CA 1
ATOM 758 C C . PHE A 1 101 ? -11.298 2.378 -3.776 1.00 66.38 101 PHE A C 1
ATOM 760 O O . PHE A 1 101 ? -12.429 1.894 -3.804 1.00 66.38 101 PHE A O 1
ATOM 767 N N . VAL A 1 102 ? -10.580 2.444 -2.660 1.00 68.94 102 VAL A N 1
ATOM 768 C CA . VAL A 1 102 ? -11.109 1.937 -1.395 1.00 68.94 102 VAL A CA 1
ATOM 769 C C . VAL A 1 102 ? -11.283 3.082 -0.423 1.00 68.94 102 VAL A C 1
ATOM 771 O O . VAL A 1 102 ? -10.314 3.655 0.076 1.00 68.94 102 VAL A O 1
ATOM 774 N N . ASN A 1 103 ? -12.544 3.379 -0.115 1.00 71.25 103 ASN A N 1
ATOM 775 C CA . ASN A 1 103 ? -12.862 4.183 1.048 1.00 71.25 103 ASN A CA 1
ATOM 776 C C . ASN A 1 103 ? -12.876 3.268 2.268 1.00 71.25 103 ASN A C 1
ATOM 778 O O . ASN A 1 103 ? -13.616 2.276 2.318 1.00 71.25 103 ASN A O 1
ATOM 782 N N . PHE A 1 104 ? -12.065 3.623 3.252 1.00 75.38 104 PHE A N 1
ATOM 783 C CA . PHE A 1 104 ? -12.065 2.961 4.533 1.00 75.38 104 PHE A CA 1
ATOM 784 C C . PHE A 1 104 ? -12.883 3.762 5.533 1.00 75.38 104 PHE A C 1
ATOM 786 O O . PHE A 1 104 ? -12.588 4.923 5.823 1.00 75.38 104 PHE A O 1
ATOM 793 N N . GLN A 1 105 ? -13.888 3.105 6.102 1.00 76.12 105 GLN A N 1
ATOM 794 C CA . GLN A 1 105 ? -14.652 3.654 7.210 1.00 76.12 105 GLN A CA 1
ATOM 795 C C . GLN A 1 105 ? -14.291 2.921 8.495 1.00 76.12 105 GLN A C 1
ATOM 797 O O . GLN A 1 105 ? -14.220 1.693 8.498 1.00 76.12 105 GLN A O 1
ATOM 802 N N . LEU A 1 106 ? -14.093 3.659 9.583 1.00 79.00 106 LEU A N 1
ATOM 803 C CA . LEU A 1 106 ? -13.889 3.092 10.913 1.00 79.00 106 LEU A CA 1
ATOM 804 C C . LEU A 1 106 ? -15.105 3.339 11.796 1.00 79.00 106 LEU A C 1
ATOM 806 O O . LEU A 1 106 ? -15.745 4.389 11.699 1.00 79.00 106 LEU A O 1
ATOM 810 N N . GLN A 1 107 ? -15.414 2.382 12.667 1.00 74.00 107 GLN A N 1
ATOM 811 C CA . GLN A 1 107 ? -16.486 2.525 13.646 1.00 74.00 107 GLN A CA 1
ATOM 812 C C . GLN A 1 107 ? -15.936 3.057 14.974 1.00 74.00 107 GLN A C 1
ATOM 814 O O . GLN A 1 107 ? -15.034 2.468 15.565 1.00 74.00 107 GLN A O 1
ATOM 819 N N . TRP A 1 108 ? -16.505 4.154 15.470 1.00 72.19 108 TRP A N 1
ATOM 820 C CA . TRP A 1 108 ? -16.131 4.787 16.735 1.00 72.19 108 TRP A CA 1
ATOM 821 C C . TRP A 1 108 ? -17.363 5.399 17.406 1.00 72.19 108 TRP A C 1
ATOM 823 O O . TRP A 1 108 ? -18.136 6.083 16.744 1.00 72.19 108 TRP A O 1
ATOM 833 N N . LYS A 1 109 ? -17.541 5.218 18.729 1.00 73.25 109 LYS A N 1
ATOM 834 C CA . LYS A 1 109 ? -18.704 5.726 19.510 1.00 73.25 109 LYS A CA 1
ATOM 835 C C . LYS A 1 109 ? -20.037 5.569 18.756 1.00 73.25 109 LYS A C 1
ATOM 837 O O . LYS A 1 109 ? -20.832 6.501 18.672 1.00 73.25 109 LYS A O 1
ATOM 842 N N . SER A 1 110 ? -20.246 4.391 18.171 1.00 73.19 110 SER A N 1
ATOM 843 C CA . SER A 1 110 ? -21.450 4.053 17.400 1.00 73.19 110 SER A CA 1
ATOM 844 C C . SER A 1 110 ? -21.670 4.867 16.113 1.00 73.19 110 SER A C 1
ATOM 846 O O . SER A 1 110 ? -22.763 4.832 15.555 1.00 73.19 110 SER A O 1
ATOM 848 N N . LYS A 1 111 ? -20.643 5.555 15.602 1.00 79.25 111 LYS A N 1
ATOM 849 C CA . LYS A 1 111 ? -20.647 6.272 14.322 1.00 79.25 111 LYS A CA 1
ATOM 850 C C . LYS A 1 111 ? -19.574 5.737 13.375 1.00 79.25 111 LYS A C 1
ATOM 852 O O . LYS A 1 111 ? -18.556 5.204 13.810 1.00 79.25 111 LYS A O 1
ATOM 857 N N . TRP A 1 112 ? -19.802 5.906 12.076 1.00 80.62 112 TRP A N 1
ATOM 858 C CA . TRP A 1 112 ? -18.817 5.615 11.036 1.00 80.62 112 TRP A CA 1
ATOM 859 C C . TRP A 1 112 ? -18.080 6.893 10.646 1.00 80.62 112 TRP A C 1
ATOM 861 O O . TRP A 1 112 ? -18.706 7.886 10.285 1.00 80.62 112 TRP A O 1
ATOM 871 N N . HIS A 1 113 ? -16.753 6.855 10.701 1.00 81.38 113 HIS A N 1
ATOM 872 C CA . HIS A 1 113 ? -15.877 7.937 10.261 1.00 81.38 113 HIS A CA 1
ATOM 873 C C . HIS A 1 113 ? -15.157 7.495 8.995 1.00 81.38 113 HIS A C 1
ATOM 875 O O . HIS A 1 113 ? -14.668 6.369 8.934 1.00 81.38 113 HIS A O 1
ATOM 881 N N . SER A 1 114 ? -15.076 8.367 7.993 1.00 83.50 114 SER A N 1
ATOM 882 C CA . SER A 1 114 ? -14.255 8.084 6.809 1.00 83.50 114 SER A CA 1
ATOM 883 C C . SER A 1 114 ? -12.789 8.370 7.129 1.00 83.50 114 SER A C 1
ATOM 885 O O . SER A 1 114 ? -12.501 9.164 8.029 1.00 83.50 114 SER A O 1
ATOM 887 N N . MET A 1 115 ? -11.874 7.719 6.417 1.00 85.44 115 MET A N 1
ATOM 888 C CA . MET A 1 115 ? -10.442 8.002 6.507 1.00 85.44 115 MET A CA 1
ATOM 889 C C . MET A 1 115 ? -9.970 8.856 5.330 1.00 85.44 115 MET A C 1
ATOM 891 O O . MET A 1 115 ? -10.502 8.767 4.227 1.00 85.44 115 MET A O 1
ATOM 895 N N . GLY A 1 116 ? -8.962 9.686 5.576 1.00 86.44 116 GLY A N 1
ATOM 896 C CA . GLY A 1 116 ? -8.352 10.573 4.589 1.00 86.44 116 GLY A CA 1
ATOM 897 C C . GLY A 1 116 ? -6.946 10.967 5.025 1.00 86.44 116 GLY A C 1
ATOM 898 O O . GLY A 1 116 ? -6.531 10.645 6.134 1.00 86.44 116 GLY A O 1
ATOM 899 N N . LYS A 1 117 ? -6.187 11.644 4.163 1.00 88.19 117 LYS A N 1
ATOM 900 C CA . LYS A 1 117 ? -4.876 12.187 4.530 1.00 88.19 117 LYS A CA 1
ATOM 901 C C . LYS A 1 117 ? -4.955 13.688 4.803 1.00 88.19 117 LYS A C 1
ATOM 903 O O . LYS A 1 117 ? -5.517 14.456 4.025 1.00 88.19 117 LYS A O 1
ATOM 908 N N . ASN A 1 118 ? -4.313 14.123 5.880 1.00 87.31 118 ASN A N 1
ATOM 909 C CA . ASN A 1 118 ? -4.264 15.531 6.262 1.00 87.31 118 ASN A CA 1
ATOM 910 C C . ASN A 1 118 ? -3.193 16.329 5.490 1.00 87.31 118 ASN A C 1
ATOM 912 O O . ASN A 1 118 ? -2.481 15.810 4.619 1.00 87.31 118 ASN A O 1
ATOM 916 N N . SER A 1 119 ? -3.064 17.620 5.807 1.00 86.12 119 SER A N 1
ATOM 917 C CA . SER A 1 119 ? -2.058 18.511 5.208 1.00 86.12 119 SER A CA 1
ATOM 918 C C . SER A 1 119 ? -0.616 18.083 5.512 1.00 86.12 119 SER A C 1
ATOM 920 O O . SER A 1 119 ? 0.257 18.235 4.662 1.00 86.12 119 SER A O 1
ATOM 922 N N . GLY A 1 120 ? -0.374 17.480 6.679 1.00 88.12 120 GLY A N 1
ATOM 923 C CA . GLY A 1 120 ? 0.921 16.917 7.076 1.00 88.12 120 GLY A CA 1
ATOM 924 C C . GLY A 1 120 ? 1.262 15.576 6.414 1.00 88.12 120 GLY A C 1
ATOM 925 O O . GLY A 1 120 ? 2.364 15.060 6.601 1.00 88.12 120 GLY A O 1
ATOM 926 N N . GLY A 1 121 ? 0.340 15.005 5.636 1.00 89.75 121 GLY A N 1
ATOM 927 C CA . GLY A 1 121 ? 0.522 13.715 4.978 1.00 89.75 121 GLY A CA 1
ATOM 928 C C . GLY A 1 121 ? 0.184 12.501 5.846 1.00 89.75 121 GLY A C 1
ATOM 929 O O . GLY A 1 121 ? 0.419 11.381 5.400 1.00 89.75 121 GLY A O 1
ATOM 930 N N . TYR A 1 122 ? -0.370 12.695 7.043 1.00 91.94 122 TYR A N 1
ATOM 931 C CA . TYR A 1 122 ? -0.783 11.611 7.937 1.00 91.94 122 TYR A CA 1
ATOM 932 C C . TYR A 1 122 ? -2.178 11.110 7.594 1.00 91.94 122 TYR A C 1
ATOM 934 O O . TYR A 1 122 ? -3.034 11.894 7.181 1.00 91.94 122 TYR A O 1
ATOM 942 N N . LEU A 1 123 ? -2.408 9.815 7.797 1.00 91.69 123 LEU A N 1
ATOM 943 C CA . LEU A 1 123 ? -3.737 9.227 7.738 1.00 91.69 123 LEU A CA 1
ATOM 944 C C . LEU A 1 123 ? -4.534 9.650 8.978 1.00 91.69 123 LEU A C 1
ATOM 946 O O . LEU A 1 123 ? -4.072 9.504 10.109 1.00 91.69 123 LEU A O 1
ATOM 950 N N . GLU A 1 124 ? -5.740 10.155 8.765 1.00 88.50 124 GLU A N 1
ATOM 951 C CA . GLU A 1 124 ? -6.653 10.596 9.810 1.00 88.50 124 GLU A CA 1
ATOM 952 C C . GLU A 1 124 ? -8.084 10.128 9.547 1.00 88.50 124 GLU A C 1
ATOM 954 O O . GLU A 1 124 ? -8.446 9.726 8.441 1.00 88.50 124 GLU A O 1
ATOM 959 N N . SER A 1 125 ? -8.909 10.206 10.587 1.00 85.75 125 SER A N 1
ATOM 960 C CA . SER A 1 125 ? -10.339 9.907 10.532 1.00 85.75 125 SER A CA 1
ATOM 961 C C . SER A 1 125 ? -11.206 11.148 10.750 1.00 85.75 125 SER A C 1
ATOM 963 O O . SER A 1 125 ? -10.863 12.045 11.516 1.00 85.75 125 SER A O 1
ATOM 965 N N . GLY A 1 126 ? -12.368 11.217 10.104 1.00 78.69 126 GLY A N 1
ATOM 966 C CA . GLY A 1 126 ? -13.262 12.367 10.245 1.00 78.69 126 GLY A CA 1
ATOM 967 C C . GLY A 1 126 ? -14.708 12.069 9.861 1.00 78.69 126 GLY A C 1
ATOM 968 O O . GLY A 1 126 ? -14.972 11.273 8.961 1.00 78.69 126 GLY A O 1
ATOM 969 N N . GLU A 1 127 ? -15.656 12.719 10.551 1.00 67.44 127 GLU A N 1
ATOM 970 C CA . GLU A 1 127 ? -17.098 12.629 10.239 1.00 67.44 127 GLU A CA 1
ATOM 971 C C . GLU A 1 127 ? -17.429 13.318 8.896 1.00 67.44 127 GLU A C 1
ATOM 973 O O . GLU A 1 127 ? -18.241 12.811 8.130 1.00 67.44 127 GLU A O 1
ATOM 978 N N . ASN A 1 128 ? -16.731 14.412 8.559 1.00 55.84 128 ASN A N 1
ATOM 979 C CA . ASN A 1 128 ? -17.017 15.264 7.393 1.00 55.84 128 ASN A CA 1
ATOM 980 C C . ASN A 1 128 ? -16.059 15.069 6.205 1.00 55.84 128 ASN A C 1
ATOM 982 O O . ASN A 1 128 ? -16.029 15.896 5.300 1.00 55.84 128 ASN A O 1
ATOM 986 N N . LEU A 1 129 ? -15.283 13.980 6.171 1.00 57.09 129 LEU A N 1
ATOM 987 C CA . LEU A 1 129 ? -14.477 13.650 4.982 1.00 57.09 129 LEU A CA 1
ATOM 988 C C . LEU A 1 129 ? -15.352 13.146 3.810 1.00 57.09 129 LEU A C 1
ATOM 990 O O . LEU A 1 129 ? -14.885 13.019 2.680 1.00 57.09 129 LEU A O 1
ATOM 994 N N . CYS A 1 130 ? -16.645 12.903 4.056 1.00 46.06 130 CYS A N 1
ATOM 995 C CA . CYS A 1 130 ? -17.652 12.673 3.023 1.00 46.06 130 CYS A CA 1
ATOM 996 C C . CYS A 1 130 ? -18.155 14.007 2.443 1.00 46.06 130 CYS A C 1
ATOM 998 O O . CYS A 1 130 ? -19.221 14.494 2.806 1.00 46.06 130 CYS A O 1
ATOM 1000 N N . GLY A 1 131 ? -17.385 14.596 1.526 1.00 46.34 131 GLY A N 1
ATOM 1001 C CA . GLY A 1 131 ? -17.809 15.765 0.750 1.00 46.34 131 GLY A CA 1
ATOM 1002 C C . GLY A 1 131 ? -16.633 16.457 0.065 1.00 46.34 131 GLY A C 1
ATOM 1003 O O . GLY A 1 131 ? -15.774 17.015 0.733 1.00 46.34 131 GLY A O 1
ATOM 1004 N N . SER A 1 132 ? -16.573 16.395 -1.269 1.00 44.09 132 SER A N 1
ATOM 1005 C CA . SER A 1 132 ? -15.571 17.024 -2.159 1.00 44.09 132 SER A CA 1
ATOM 1006 C C . SER A 1 132 ? -14.087 16.633 -2.001 1.00 44.09 132 SER A C 1
ATOM 1008 O O . SER A 1 132 ? -13.314 16.913 -2.913 1.00 44.09 132 SER A O 1
ATOM 1010 N N . ILE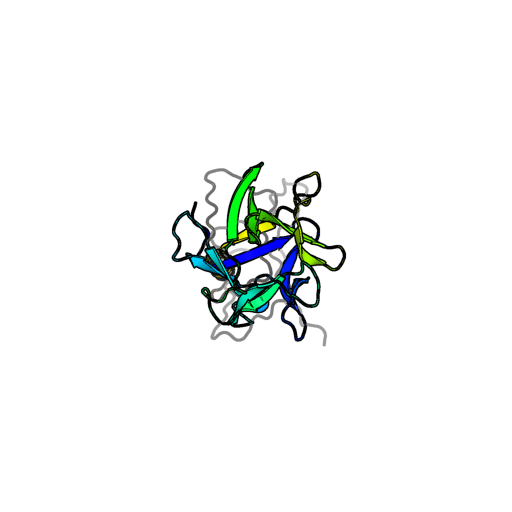 A 1 133 ? -13.671 15.986 -0.908 1.00 47.19 133 ILE A N 1
ATOM 1011 C CA . ILE A 1 133 ? -12.272 15.593 -0.645 1.00 47.19 133 ILE A CA 1
ATOM 1012 C C . ILE A 1 133 ? -12.202 14.103 -0.289 1.00 47.19 133 ILE A C 1
ATOM 1014 O O . ILE A 1 133 ? -11.603 13.705 0.710 1.00 47.19 133 ILE A O 1
ATOM 1018 N N . VAL A 1 134 ? -12.853 13.256 -1.088 1.00 51.91 134 VAL A N 1
ATOM 1019 C CA . VAL A 1 134 ? -12.626 11.814 -0.975 1.00 51.91 134 VAL A CA 1
ATOM 1020 C C . VAL A 1 134 ? -11.203 11.594 -1.467 1.00 51.91 134 VAL A C 1
ATOM 1022 O O . VAL A 1 134 ? -10.934 11.649 -2.662 1.00 51.91 134 VAL A O 1
ATOM 1025 N N . GLN A 1 135 ? -10.254 11.479 -0.541 1.00 61.06 135 GLN A N 1
ATOM 1026 C CA . GLN A 1 135 ? -8.898 11.087 -0.895 1.00 61.06 135 GLN A CA 1
ATOM 1027 C C . GLN A 1 135 ? -8.940 9.599 -1.161 1.00 61.06 135 GLN A C 1
ATOM 1029 O O . GLN A 1 135 ? -8.673 8.782 -0.285 1.00 61.06 135 GLN A O 1
ATOM 1034 N N . ASP A 1 136 ? -9.371 9.281 -2.373 1.00 71.19 136 ASP A N 1
ATOM 1035 C CA . ASP A 1 136 ? -9.421 7.926 -2.858 1.00 71.19 136 ASP A CA 1
ATOM 1036 C C . ASP A 1 136 ? -8.001 7.344 -2.785 1.00 71.19 136 ASP A C 1
ATOM 1038 O O . ASP A 1 136 ? -7.008 7.940 -3.228 1.00 71.19 136 ASP A O 1
ATOM 1042 N N . PHE A 1 137 ? -7.895 6.201 -2.116 1.00 85.12 137 P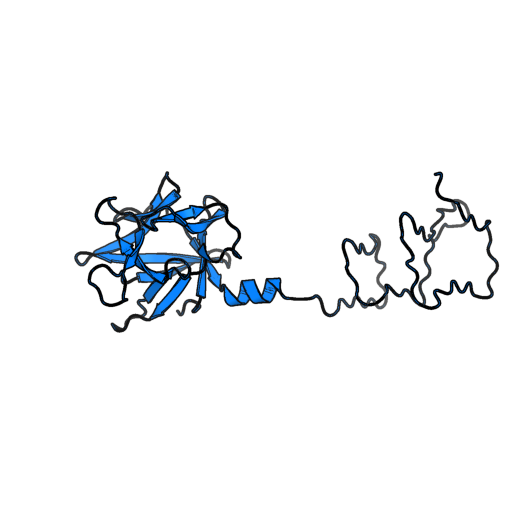HE A N 1
ATOM 1043 C CA . PHE A 1 137 ? -6.661 5.441 -2.031 1.00 85.12 137 PHE A CA 1
ATOM 1044 C C . PHE A 1 137 ? -6.683 4.368 -3.107 1.00 85.12 137 PHE A C 1
ATOM 1046 O O . PHE A 1 137 ? -7.694 3.682 -3.284 1.00 85.12 137 PHE A O 1
ATOM 1053 N N . ILE A 1 138 ? -5.549 4.187 -3.779 1.00 87.00 138 ILE A N 1
ATOM 1054 C CA . ILE A 1 138 ? -5.320 2.982 -4.567 1.00 87.00 138 ILE A CA 1
ATOM 1055 C C . ILE A 1 138 ? -4.859 1.901 -3.601 1.00 87.00 138 ILE A C 1
ATOM 1057 O O . ILE A 1 138 ? -3.896 2.096 -2.850 1.00 87.00 138 ILE A O 1
ATOM 1061 N N . ILE A 1 139 ? -5.532 0.757 -3.660 1.00 87.94 139 ILE A N 1
ATOM 1062 C CA . ILE A 1 139 ? -5.084 -0.464 -3.004 1.00 87.94 139 ILE A CA 1
ATOM 1063 C C . ILE A 1 139 ? -4.594 -1.425 -4.069 1.00 87.94 139 ILE A C 1
ATOM 1065 O O . ILE A 1 139 ? -5.293 -1.696 -5.042 1.00 87.94 139 ILE A O 1
ATOM 1069 N N . SER A 1 140 ? -3.398 -1.959 -3.866 1.00 89.25 140 SER A N 1
ATOM 1070 C CA . SER A 1 140 ? -2.833 -2.980 -4.743 1.00 89.25 140 SER A CA 1
ATOM 1071 C C . SER A 1 140 ? -2.420 -4.198 -3.935 1.00 89.25 140 SER A C 1
ATOM 1073 O O . SER A 1 140 ? -2.011 -4.073 -2.777 1.00 89.25 140 SER A O 1
ATOM 1075 N N . ASP A 1 141 ? -2.523 -5.371 -4.553 1.00 91.31 141 ASP A N 1
ATOM 1076 C CA . ASP A 1 141 ? -2.020 -6.618 -3.990 1.00 91.31 141 ASP A CA 1
ATOM 1077 C C . ASP A 1 141 ? -0.483 -6.585 -3.958 1.00 91.31 141 ASP A C 1
ATOM 1079 O O . ASP A 1 141 ? 0.188 -6.4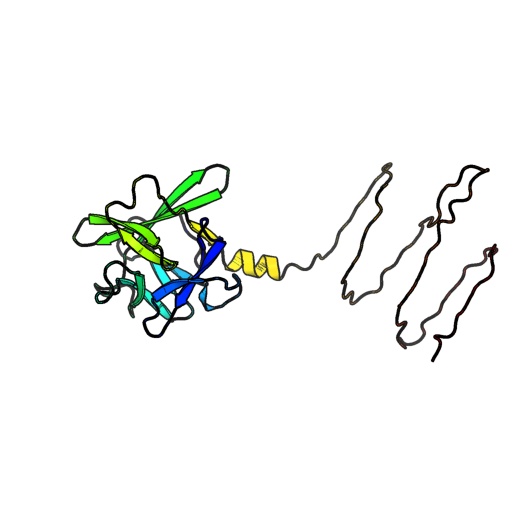71 -4.989 1.00 91.31 141 ASP A O 1
ATOM 1083 N N . TRP A 1 142 ? 0.085 -6.657 -2.753 1.00 91.19 142 TRP A N 1
ATOM 1084 C CA . TRP A 1 142 ? 1.535 -6.624 -2.577 1.00 91.19 142 TRP A CA 1
ATOM 1085 C C . TRP A 1 142 ? 2.215 -7.881 -3.135 1.00 91.19 142 TRP A C 1
ATOM 1087 O O . TRP A 1 142 ? 3.339 -7.796 -3.636 1.00 91.19 142 TRP A O 1
ATOM 1097 N N . GLU A 1 143 ? 1.566 -9.046 -3.067 1.00 89.56 143 GLU A N 1
ATOM 1098 C CA . GLU A 1 143 ? 2.119 -10.303 -3.582 1.00 89.56 143 GLU A CA 1
ATOM 1099 C C . GLU A 1 143 ? 2.170 -10.291 -5.112 1.00 89.56 143 GLU A C 1
ATOM 1101 O O . GLU A 1 143 ? 3.177 -10.695 -5.700 1.00 89.56 143 GLU A O 1
ATOM 1106 N N . GLU A 1 144 ? 1.136 -9.758 -5.768 1.00 88.06 144 GLU A N 1
ATOM 1107 C CA . GLU A 1 144 ? 1.142 -9.589 -7.223 1.00 88.06 144 GLU A CA 1
ATOM 1108 C C . GLU A 1 144 ? 2.209 -8.604 -7.687 1.00 88.06 144 GLU A C 1
ATOM 1110 O O . GLU A 1 144 ? 2.974 -8.928 -8.598 1.00 88.06 144 GLU A O 1
ATOM 1115 N N . LEU A 1 145 ? 2.325 -7.445 -7.032 1.00 87.06 145 LEU A N 1
ATOM 1116 C CA . LEU A 1 145 ? 3.376 -6.469 -7.337 1.00 87.06 145 LEU A CA 1
ATOM 1117 C C . LEU A 1 145 ? 4.777 -7.058 -7.135 1.00 87.06 145 LEU A C 1
ATOM 1119 O O . LEU A 1 145 ? 5.676 -6.852 -7.954 1.00 87.06 145 LEU A O 1
ATOM 1123 N N . SER A 1 146 ? 4.963 -7.838 -6.071 1.00 85.38 146 SER A N 1
ATOM 1124 C CA . SER A 1 146 ? 6.237 -8.503 -5.780 1.00 85.38 146 SER A CA 1
ATOM 1125 C C . SER A 1 146 ? 6.585 -9.564 -6.827 1.00 85.38 146 SER A C 1
ATOM 1127 O O . SER A 1 146 ? 7.740 -9.670 -7.242 1.00 85.38 146 SER A O 1
ATOM 1129 N N . ARG A 1 147 ? 5.588 -10.316 -7.306 1.00 82.69 147 ARG A N 1
ATOM 1130 C CA . ARG A 1 147 ? 5.745 -11.313 -8.373 1.00 82.69 147 ARG A CA 1
ATOM 1131 C C . ARG A 1 147 ? 6.010 -10.666 -9.734 1.00 82.69 147 ARG A C 1
ATOM 1133 O O . ARG A 1 147 ? 6.884 -11.134 -10.458 1.00 82.69 147 ARG A O 1
ATOM 1140 N N . ALA A 1 148 ? 5.314 -9.577 -10.064 1.00 77.38 148 ALA A N 1
ATOM 1141 C CA . ALA A 1 148 ? 5.541 -8.808 -11.289 1.00 77.38 148 ALA A CA 1
ATOM 1142 C C . ALA A 1 148 ? 6.945 -8.183 -11.318 1.00 77.38 148 ALA A C 1
ATOM 1144 O O . ALA A 1 148 ? 7.610 -8.192 -12.346 1.00 77.38 148 ALA A O 1
ATOM 1145 N N . ARG A 1 149 ? 7.473 -7.733 -10.175 1.00 69.81 149 ARG A N 1
ATOM 1146 C CA . ARG A 1 149 ? 8.877 -7.300 -10.077 1.00 69.81 149 ARG A CA 1
ATOM 1147 C C . ARG A 1 149 ? 9.864 -8.420 -10.425 1.00 69.81 149 ARG A C 1
ATOM 1149 O O . ARG A 1 149 ? 10.916 -8.161 -11.000 1.00 69.81 149 ARG A O 1
ATOM 1156 N N . GLN A 1 150 ? 9.549 -9.655 -10.048 1.00 58.72 150 GLN A N 1
ATOM 1157 C CA . GLN A 1 150 ? 10.389 -10.823 -10.317 1.00 58.72 150 GLN A CA 1
ATOM 1158 C C . GLN A 1 150 ? 10.162 -11.424 -11.707 1.00 58.72 150 GLN A C 1
ATOM 1160 O O . GLN A 1 150 ? 10.870 -12.367 -12.073 1.00 58.72 150 GLN A O 1
ATOM 1165 N N . SER A 1 151 ? 9.204 -10.916 -12.492 1.00 53.34 151 SER A N 1
ATOM 1166 C CA . SER A 1 151 ? 8.941 -11.476 -13.810 1.00 53.34 151 SER A CA 1
ATOM 1167 C C . SER A 1 151 ? 10.119 -11.189 -14.735 1.00 53.34 151 SER A C 1
ATOM 1169 O O . SER A 1 151 ? 10.325 -10.075 -15.213 1.00 53.34 151 SER A O 1
ATOM 1171 N N . ARG A 1 152 ? 10.909 -12.233 -14.982 1.00 53.22 152 ARG A N 1
ATOM 1172 C CA . ARG A 1 152 ? 11.835 -12.302 -16.105 1.00 53.22 152 ARG A CA 1
ATOM 1173 C C . ARG A 1 152 ? 10.994 -12.412 -17.366 1.00 53.22 152 ARG A C 1
ATOM 1175 O O . ARG A 1 152 ? 10.128 -13.278 -17.453 1.00 53.22 152 ARG A O 1
ATOM 1182 N N . ILE A 1 153 ? 11.282 -11.577 -18.355 1.00 60.56 153 ILE A N 1
ATOM 1183 C CA . ILE A 1 153 ? 10.845 -11.841 -19.722 1.00 60.56 153 ILE A CA 1
ATOM 1184 C C . ILE A 1 153 ? 11.530 -13.149 -20.140 1.00 60.56 153 ILE A C 1
ATOM 1186 O O . ILE A 1 153 ? 12.745 -13.186 -20.326 1.00 60.56 153 ILE A O 1
ATOM 1190 N N . THR A 1 154 ? 10.774 -14.246 -20.189 1.00 55.56 154 THR A N 1
ATOM 1191 C CA . THR A 1 154 ? 11.289 -15.575 -20.561 1.00 55.56 154 THR A CA 1
ATOM 1192 C C . THR A 1 154 ? 11.380 -15.755 -22.074 1.00 55.56 154 THR A C 1
ATOM 1194 O O . THR A 1 154 ? 12.147 -16.592 -22.540 1.00 55.56 154 THR A O 1
ATOM 1197 N N . GLY A 1 155 ? 10.652 -14.938 -22.839 1.00 55.81 155 GLY A N 1
ATOM 1198 C CA . GLY A 1 155 ? 10.751 -14.852 -24.289 1.00 55.81 155 GLY A CA 1
ATOM 1199 C C . GLY A 1 155 ? 9.841 -13.763 -24.854 1.00 55.81 155 GLY A C 1
ATOM 1200 O O . GLY A 1 155 ? 8.707 -13.604 -24.410 1.00 55.81 155 GLY A O 1
ATOM 1201 N N . VAL A 1 156 ? 10.341 -13.022 -25.842 1.00 66.62 156 VAL A N 1
ATOM 1202 C CA . VAL A 1 156 ? 9.540 -12.165 -26.727 1.00 66.62 156 VAL A CA 1
ATOM 1203 C C . VAL A 1 156 ? 9.659 -12.770 -28.118 1.00 66.62 156 VAL A C 1
ATOM 1205 O O . VAL A 1 156 ? 10.770 -12.919 -28.622 1.00 66.62 156 VAL A O 1
ATOM 1208 N N . CYS A 1 157 ? 8.536 -13.149 -28.725 1.00 64.38 157 CYS A N 1
ATOM 1209 C CA . CYS A 1 157 ? 8.496 -13.616 -30.106 1.00 64.38 157 CYS A CA 1
ATOM 1210 C C . CYS A 1 157 ? 7.681 -12.622 -30.928 1.00 64.38 157 CYS A C 1
ATOM 1212 O O . CYS A 1 157 ? 6.503 -12.405 -30.653 1.00 64.38 157 CYS A O 1
ATOM 1214 N N . VAL A 1 158 ? 8.316 -12.026 -31.933 1.00 65.44 158 VAL A N 1
ATOM 1215 C CA . VAL A 1 158 ? 7.637 -11.258 -32.974 1.00 65.44 158 VAL A CA 1
ATOM 1216 C C . VAL A 1 158 ? 7.709 -12.108 -34.236 1.00 65.44 158 VAL A C 1
ATOM 1218 O O . VAL A 1 158 ? 8.788 -12.287 -34.796 1.00 65.44 158 VAL A O 1
ATOM 1221 N N . ARG A 1 159 ? 6.575 -12.682 -34.648 1.00 62.62 159 ARG A N 1
ATOM 1222 C CA . ARG A 1 159 ? 6.442 -13.379 -35.930 1.00 62.62 159 ARG A CA 1
ATOM 1223 C C . ARG A 1 159 ? 5.634 -12.489 -36.858 1.00 62.62 159 ARG A C 1
ATOM 1225 O O . ARG A 1 159 ? 4.484 -12.177 -36.566 1.00 62.62 159 ARG A O 1
ATOM 1232 N N . THR A 1 160 ? 6.241 -12.098 -37.964 1.00 62.16 160 THR A N 1
ATOM 1233 C CA . THR A 1 160 ? 5.568 -11.385 -39.043 1.00 62.16 160 THR A CA 1
ATOM 1234 C C . THR A 1 160 ? 5.661 -12.262 -40.279 1.00 62.16 160 THR A C 1
ATOM 1236 O O . THR A 1 160 ? 6.731 -12.783 -40.583 1.00 62.16 160 THR A O 1
ATOM 1239 N N . GLU A 1 161 ? 4.541 -12.499 -40.956 1.00 56.31 161 GLU A N 1
ATOM 1240 C CA . GLU A 1 161 ? 4.568 -13.281 -42.198 1.00 56.31 161 GLU A CA 1
ATOM 1241 C C . GLU A 1 161 ? 4.817 -12.376 -43.413 1.00 56.31 161 GLU A C 1
ATOM 1243 O O . GLU A 1 161 ? 5.370 -12.854 -44.393 1.00 56.31 161 GLU A O 1
ATOM 1248 N N . GLU A 1 162 ? 4.561 -11.059 -43.318 1.00 62.78 162 GLU A N 1
ATOM 1249 C CA . GLU A 1 162 ? 4.800 -10.083 -44.404 1.00 62.78 162 GLU A CA 1
ATOM 1250 C C . GLU A 1 162 ? 5.020 -8.631 -43.902 1.00 62.78 162 GLU A C 1
ATOM 1252 O O . GLU A 1 162 ? 4.792 -7.664 -44.625 1.00 62.78 162 GLU A O 1
ATOM 1257 N N . THR A 1 163 ? 5.415 -8.427 -42.639 1.00 56.91 163 THR A N 1
ATOM 1258 C CA . THR A 1 163 ? 5.454 -7.080 -42.025 1.00 56.91 163 THR A CA 1
ATOM 1259 C C . THR A 1 163 ? 6.876 -6.533 -41.908 1.00 56.91 163 THR A C 1
ATOM 1261 O O . THR A 1 163 ? 7.740 -7.165 -41.297 1.00 56.91 163 THR A O 1
ATOM 1264 N N . THR A 1 164 ? 7.099 -5.328 -42.438 1.00 60.47 164 THR A N 1
ATOM 1265 C CA . THR A 1 164 ? 8.342 -4.559 -42.275 1.00 60.47 164 THR A CA 1
ATOM 1266 C C . THR A 1 164 ? 8.346 -3.839 -40.924 1.00 60.47 164 THR A C 1
ATOM 1268 O O . THR A 1 164 ? 7.416 -3.094 -40.616 1.00 60.47 164 THR A O 1
ATOM 1271 N N . ILE A 1 165 ? 9.395 -4.022 -40.116 1.00 65.25 165 ILE A N 1
ATOM 1272 C CA . ILE A 1 165 ? 9.617 -3.229 -38.896 1.00 65.25 165 ILE A CA 1
ATOM 1273 C C . ILE A 1 165 ? 10.439 -1.997 -39.290 1.00 65.25 165 ILE A C 1
ATOM 1275 O O . ILE A 1 165 ? 11.648 -2.099 -39.483 1.00 65.25 165 ILE A O 1
ATOM 1279 N N . ASN A 1 166 ? 9.786 -0.844 -39.443 1.00 60.31 166 ASN A N 1
ATOM 1280 C CA . ASN A 1 166 ? 10.433 0.370 -39.961 1.00 60.31 166 ASN A CA 1
ATOM 1281 C C . ASN A 1 166 ? 11.316 1.093 -38.928 1.00 60.31 166 ASN A C 1
ATOM 1283 O O . ASN A 1 166 ? 12.289 1.735 -39.314 1.00 60.31 166 ASN A O 1
ATOM 1287 N N . ASP A 1 167 ? 11.030 0.933 -37.633 1.00 65.69 167 ASP A N 1
ATOM 1288 C CA . ASP A 1 167 ? 11.709 1.669 -36.552 1.00 65.69 167 ASP A CA 1
ATOM 1289 C C . ASP A 1 167 ? 12.741 0.824 -35.779 1.00 65.69 167 ASP A C 1
ATOM 1291 O O . ASP A 1 167 ? 13.295 1.266 -34.775 1.00 65.69 167 ASP A O 1
ATOM 1295 N N . GLY A 1 168 ? 13.040 -0.389 -36.257 1.00 62.12 168 GLY A N 1
ATOM 1296 C CA . GLY A 1 168 ? 14.022 -1.291 -35.650 1.00 62.12 168 GLY A CA 1
ATOM 1297 C C . GLY A 1 168 ? 13.586 -1.925 -34.320 1.00 62.12 168 GLY A C 1
ATOM 1298 O O . GLY A 1 168 ? 12.486 -1.714 -33.817 1.00 62.12 168 GLY A O 1
ATOM 1299 N N . ILE A 1 169 ? 14.465 -2.760 -33.757 1.00 71.81 169 ILE A N 1
ATOM 1300 C CA . ILE A 1 169 ? 14.295 -3.384 -32.437 1.00 71.81 169 ILE A CA 1
ATOM 1301 C C . ILE A 1 169 ? 15.451 -2.914 -31.557 1.00 71.81 169 ILE A C 1
ATOM 1303 O O . ILE A 1 169 ? 16.610 -3.229 -31.828 1.00 71.81 169 ILE A O 1
ATOM 1307 N N . PHE A 1 170 ? 15.141 -2.174 -30.494 1.00 65.38 170 PHE A N 1
ATOM 1308 C CA . PHE A 1 170 ? 16.138 -1.699 -29.538 1.00 65.38 170 PHE A CA 1
ATOM 1309 C C . PHE A 1 170 ? 16.225 -2.648 -28.342 1.00 65.38 170 PHE A C 1
ATOM 1311 O O . PHE A 1 170 ? 15.247 -2.857 -27.627 1.00 65.38 170 PHE A O 1
ATOM 1318 N N . ILE A 1 171 ? 17.416 -3.201 -28.110 1.00 68.12 171 ILE A N 1
ATOM 1319 C CA . ILE A 1 171 ? 17.738 -4.017 -26.936 1.00 68.12 171 ILE A CA 1
ATOM 1320 C C . ILE A 1 171 ? 18.822 -3.272 -26.154 1.00 68.12 171 ILE A C 1
ATOM 1322 O O . ILE A 1 171 ? 19.925 -3.079 -26.658 1.00 68.12 171 ILE A O 1
ATOM 1326 N N . ALA A 1 172 ? 18.514 -2.832 -24.935 1.00 62.75 172 ALA A N 1
ATOM 1327 C CA . ALA A 1 172 ? 19.435 -2.079 -24.083 1.00 62.75 172 ALA A CA 1
ATOM 1328 C C . ALA A 1 172 ? 19.457 -2.648 -22.658 1.00 62.75 172 ALA A C 1
ATOM 1330 O O . ALA A 1 172 ? 18.478 -3.241 -22.209 1.00 62.75 172 ALA A O 1
ATOM 1331 N N . ASN A 1 173 ? 20.565 -2.435 -21.936 1.00 58.78 173 ASN A N 1
ATOM 1332 C CA . ASN A 1 173 ? 20.729 -2.797 -20.519 1.00 58.78 173 ASN A CA 1
ATOM 1333 C C . ASN A 1 173 ? 20.441 -4.276 -20.189 1.00 58.78 173 ASN A C 1
ATOM 1335 O O . ASN A 1 173 ? 19.965 -4.602 -19.102 1.00 58.78 173 ASN A O 1
ATOM 1339 N N . THR A 1 174 ? 20.723 -5.191 -21.115 1.00 59.25 174 THR A N 1
ATOM 1340 C CA . THR A 1 174 ? 20.479 -6.621 -20.914 1.00 59.25 174 THR A CA 1
ATOM 1341 C C . THR A 1 174 ? 21.700 -7.327 -20.329 1.00 59.25 174 THR A C 1
ATOM 1343 O O . THR A 1 174 ? 22.776 -7.290 -20.920 1.00 59.25 174 THR A O 1
ATOM 1346 N N . ASN A 1 175 ? 21.524 -8.040 -19.215 1.00 59.72 175 ASN A N 1
ATOM 1347 C CA . ASN A 1 175 ? 22.489 -9.029 -18.731 1.00 59.72 175 ASN A CA 1
ATOM 1348 C C . ASN A 1 175 ? 22.037 -10.412 -19.211 1.00 59.72 175 ASN A C 1
ATOM 1350 O O . ASN A 1 175 ? 21.286 -11.118 -18.532 1.00 59.72 175 ASN A O 1
ATOM 1354 N N . THR A 1 176 ? 22.388 -10.749 -20.448 1.00 58.06 176 THR A N 1
ATOM 1355 C CA . THR A 1 176 ? 21.983 -12.018 -21.036 1.00 58.06 176 THR A CA 1
ATOM 1356 C C . THR A 1 176 ? 22.997 -13.089 -20.639 1.00 58.06 176 THR A C 1
ATOM 1358 O O . THR A 1 176 ? 24.138 -13.098 -21.085 1.00 58.06 176 THR A O 1
ATOM 1361 N N . GLY A 1 177 ? 22.578 -14.043 -19.805 1.00 56.56 177 GLY A N 1
ATOM 1362 C CA . GLY A 1 177 ? 23.374 -15.249 -19.532 1.00 56.56 177 GLY A CA 1
ATOM 1363 C C . GLY A 1 177 ? 23.589 -16.143 -20.769 1.00 56.56 177 GLY A C 1
ATOM 1364 O O . GLY A 1 177 ? 24.328 -17.117 -20.692 1.00 56.56 177 GLY A O 1
ATOM 1365 N N . GLY A 1 178 ? 22.950 -15.822 -21.900 1.00 58.19 178 GLY A N 1
ATOM 1366 C CA . GLY A 1 178 ? 23.192 -16.391 -23.227 1.00 58.19 178 GLY A CA 1
ATOM 1367 C C . GLY A 1 178 ? 23.443 -15.266 -24.234 1.00 58.19 178 GLY A C 1
ATOM 1368 O O . GLY A 1 178 ? 22.939 -14.163 -24.059 1.00 58.19 178 GLY A O 1
ATOM 1369 N N . GLY A 1 179 ? 24.265 -15.494 -25.255 1.00 59.75 179 GLY A N 1
ATOM 1370 C CA . GLY A 1 179 ? 24.598 -14.459 -26.241 1.00 59.75 179 GLY A CA 1
ATOM 1371 C C . GLY A 1 179 ? 23.387 -13.953 -27.040 1.00 59.75 179 GLY A C 1
ATOM 1372 O O . GLY A 1 179 ? 22.348 -14.605 -27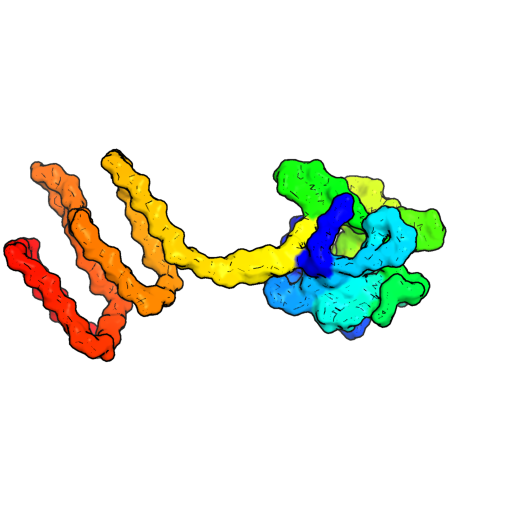.101 1.00 59.75 179 GLY A O 1
ATOM 1373 N N . VAL A 1 180 ? 23.538 -12.798 -27.691 1.00 67.88 180 VAL A N 1
ATOM 1374 C CA . VAL A 1 180 ? 22.599 -12.333 -28.724 1.00 67.88 180 VAL A CA 1
ATOM 1375 C C . VAL A 1 180 ? 22.960 -13.030 -30.036 1.00 67.88 180 VAL A C 1
ATOM 1377 O O . VAL A 1 180 ? 24.062 -12.838 -30.547 1.00 67.88 180 VAL A O 1
ATOM 1380 N N . SER A 1 181 ? 22.056 -13.851 -30.572 1.00 61.94 181 SER A N 1
ATOM 1381 C CA . SER A 1 181 ? 22.230 -14.535 -31.856 1.00 61.94 181 SER A CA 1
ATOM 1382 C C . SER A 1 181 ? 21.335 -13.921 -32.919 1.00 61.94 181 SER A C 1
ATOM 1384 O O . SER A 1 181 ? 20.128 -13.810 -32.714 1.00 61.94 181 SER A O 1
ATOM 1386 N N . VAL A 1 182 ? 21.913 -13.580 -34.066 1.00 66.25 182 VAL A N 1
ATOM 1387 C CA . VAL A 1 182 ? 21.176 -13.139 -35.250 1.00 66.25 182 VAL A CA 1
ATOM 1388 C C . VAL A 1 182 ? 21.503 -14.122 -36.367 1.00 66.25 182 VAL A C 1
ATOM 1390 O O . VAL A 1 182 ? 22.675 -14.319 -36.684 1.00 66.25 182 VAL A O 1
ATOM 1393 N N . ALA A 1 183 ? 20.485 -14.772 -36.924 1.00 59.59 183 ALA A N 1
ATOM 1394 C CA . ALA A 1 183 ? 20.617 -15.727 -38.021 1.00 59.59 183 ALA A CA 1
ATOM 1395 C C . ALA A 1 183 ? 19.714 -15.299 -39.182 1.00 59.59 183 ALA A C 1
ATOM 1397 O O . ALA A 1 183 ? 18.744 -14.570 -38.973 1.00 59.59 183 ALA A O 1
ATOM 1398 N N . ASP A 1 184 ? 20.075 -15.705 -40.400 1.00 58.69 184 ASP A N 1
ATOM 1399 C CA . ASP A 1 184 ? 19.264 -15.529 -41.615 1.00 58.69 184 ASP A CA 1
ATOM 1400 C C . ASP A 1 184 ? 18.739 -14.097 -41.855 1.00 58.69 184 ASP A C 1
ATOM 1402 O O . ASP A 1 184 ? 17.691 -13.888 -42.457 1.00 58.69 184 ASP A O 1
ATOM 1406 N N . THR A 1 185 ? 19.478 -13.084 -41.391 1.00 61.12 185 THR A N 1
ATOM 1407 C CA . THR A 1 185 ? 19.077 -11.671 -41.465 1.00 61.12 185 THR A CA 1
ATOM 1408 C C . THR A 1 185 ? 19.927 -10.916 -42.486 1.00 61.12 185 THR A C 1
ATOM 1410 O O . THR A 1 185 ? 21.155 -11.019 -42.478 1.00 61.12 185 THR A O 1
ATOM 1413 N N . ASN A 1 186 ? 19.292 -10.099 -43.332 1.00 58.75 186 ASN A N 1
ATOM 1414 C CA . ASN A 1 186 ? 19.989 -9.111 -44.155 1.00 58.75 186 ASN A CA 1
ATOM 1415 C C . ASN A 1 186 ? 20.139 -7.800 -43.364 1.00 58.75 186 ASN A C 1
ATOM 1417 O O . ASN A 1 186 ? 19.188 -7.030 -43.251 1.00 58.75 186 ASN A O 1
ATOM 1421 N N . ILE A 1 187 ? 21.318 -7.558 -42.783 1.00 61.25 187 ILE A N 1
ATOM 1422 C CA . ILE A 1 187 ? 21.603 -6.334 -42.021 1.00 61.25 187 ILE A CA 1
ATOM 1423 C C . ILE A 1 187 ? 22.293 -5.329 -42.950 1.00 61.25 187 ILE A C 1
ATOM 1425 O O . ILE A 1 187 ? 23.517 -5.215 -42.978 1.00 61.25 187 ILE A O 1
ATOM 1429 N N . GLY A 1 188 ? 21.501 -4.634 -43.764 1.00 57.31 188 GLY A N 1
ATOM 1430 C CA . GLY A 1 188 ? 21.993 -3.677 -44.753 1.00 57.31 188 GLY A CA 1
ATOM 1431 C C . GLY A 1 188 ? 20.841 -2.928 -45.416 1.00 57.31 188 GLY A C 1
ATOM 1432 O O . GLY A 1 188 ? 19.836 -3.531 -45.780 1.00 57.31 188 GLY A O 1
ATOM 1433 N N . GLY A 1 189 ? 20.964 -1.605 -45.543 1.00 53.00 189 GLY A N 1
ATOM 1434 C CA . GLY A 1 189 ? 19.933 -0.759 -46.140 1.00 53.00 189 GLY A CA 1
ATOM 1435 C C . GLY A 1 189 ? 19.755 -1.069 -47.624 1.00 53.00 189 GLY A C 1
ATOM 1436 O O . GLY A 1 189 ? 20.732 -1.134 -48.371 1.00 53.00 189 GLY A O 1
ATOM 1437 N N . SER A 1 190 ? 18.508 -1.239 -48.064 1.00 46.16 190 SER A N 1
ATOM 1438 C CA . SER A 1 190 ? 18.161 -1.324 -49.482 1.00 46.16 190 SER A CA 1
ATOM 1439 C C . SER A 1 190 ? 18.275 0.064 -50.119 1.00 46.16 190 SER A C 1
ATOM 1441 O O . SER A 1 190 ? 17.298 0.806 -50.217 1.00 46.16 190 SER A O 1
ATOM 1443 N N . GLY A 1 191 ? 19.482 0.450 -50.523 1.00 48.81 191 GLY A N 1
ATOM 1444 C CA . GLY A 1 191 ? 19.675 1.602 -51.396 1.00 48.81 191 GLY A CA 1
ATOM 1445 C C . GLY A 1 191 ? 19.322 1.218 -52.830 1.00 48.81 191 GLY A C 1
ATOM 1446 O O . GLY A 1 191 ? 19.979 0.356 -53.412 1.00 48.81 191 GLY A O 1
ATOM 1447 N N . SER A 1 192 ? 18.303 1.854 -53.412 1.00 50.28 192 SER A N 1
ATOM 1448 C CA . SER A 1 192 ? 18.107 1.827 -54.865 1.00 50.28 192 SER A CA 1
ATOM 1449 C C . SER A 1 192 ? 19.357 2.411 -55.536 1.00 50.28 192 SER A C 1
ATOM 1451 O O . SER A 1 192 ? 19.960 3.350 -55.006 1.00 50.28 192 SER A O 1
ATOM 1453 N N . ALA A 1 193 ? 19.778 1.816 -56.654 1.00 47.03 193 ALA A N 1
ATOM 1454 C CA . ALA A 1 193 ? 21.030 2.106 -57.352 1.00 47.03 193 ALA A CA 1
ATOM 1455 C C . ALA A 1 193 ? 21.181 3.613 -57.649 1.00 47.03 193 ALA A C 1
ATOM 1457 O O . ALA A 1 193 ? 20.664 4.120 -58.637 1.00 47.03 193 ALA A O 1
ATOM 1458 N N . GLY A 1 194 ? 21.853 4.347 -56.761 1.00 49.19 194 GLY A N 1
ATOM 1459 C CA . GLY A 1 194 ? 22.005 5.800 -56.865 1.00 49.19 194 GLY A CA 1
ATOM 1460 C C . GLY A 1 194 ? 22.301 6.496 -55.538 1.00 49.19 194 GLY A C 1
ATOM 1461 O O . GLY A 1 194 ? 23.001 7.501 -55.535 1.00 49.19 194 GLY A O 1
ATOM 1462 N N . ASN A 1 195 ? 21.858 5.938 -54.406 1.00 47.88 195 ASN A N 1
ATOM 1463 C CA . ASN A 1 195 ? 22.201 6.453 -53.078 1.00 47.88 195 ASN A CA 1
ATOM 1464 C C . ASN A 1 195 ? 22.442 5.286 -52.113 1.00 47.88 195 ASN A C 1
ATOM 1466 O O . ASN A 1 195 ? 21.509 4.698 -51.570 1.00 47.88 195 ASN A O 1
ATOM 1470 N N . MET A 1 196 ? 23.710 4.911 -51.928 1.00 43.59 196 MET A N 1
ATOM 1471 C CA . MET A 1 196 ? 24.092 3.869 -50.975 1.00 43.59 196 MET A CA 1
ATOM 1472 C C . MET A 1 196 ? 23.982 4.414 -49.546 1.00 43.59 196 MET A C 1
ATOM 1474 O O . MET A 1 196 ? 24.962 4.904 -48.984 1.00 43.59 196 MET A O 1
ATOM 1478 N N . THR A 1 197 ? 22.811 4.309 -48.921 1.00 48.00 197 THR A N 1
ATOM 1479 C CA . THR A 1 197 ? 22.737 4.314 -47.457 1.00 48.00 197 THR A CA 1
ATOM 1480 C C . THR A 1 197 ? 23.450 3.060 -46.966 1.00 48.00 197 THR A C 1
ATOM 1482 O O . THR A 1 197 ? 22.959 1.940 -47.097 1.00 48.00 197 THR A O 1
ATOM 1485 N N . ARG A 1 198 ? 24.673 3.241 -46.458 1.00 50.91 198 ARG A N 1
ATOM 1486 C CA . ARG A 1 198 ? 25.497 2.164 -45.904 1.00 50.91 198 ARG A CA 1
ATOM 1487 C C . ARG A 1 198 ? 24.841 1.638 -44.627 1.00 50.91 198 ARG A C 1
ATOM 1489 O O . ARG A 1 198 ? 25.135 2.116 -43.539 1.00 50.91 198 ARG A O 1
ATOM 1496 N N . GLY A 1 199 ? 23.942 0.667 -44.758 1.00 51.66 199 GLY A N 1
ATOM 1497 C CA . GLY A 1 199 ? 23.579 -0.176 -43.625 1.00 51.66 199 GLY A CA 1
ATOM 1498 C C . GLY A 1 199 ? 24.767 -1.072 -43.297 1.00 51.66 199 GLY A C 1
ATOM 1499 O O . GLY A 1 199 ? 25.330 -1.706 -44.186 1.00 51.66 199 GLY A O 1
ATOM 1500 N N . GLY A 1 200 ? 25.180 -1.077 -42.039 1.00 53.19 200 GLY A N 1
ATOM 1501 C CA . GLY A 1 200 ? 26.273 -1.903 -41.556 1.00 53.19 200 GLY A CA 1
ATOM 1502 C C . GLY A 1 200 ? 26.040 -2.273 -40.102 1.00 53.19 200 GLY A C 1
ATOM 1503 O O . GLY A 1 200 ? 25.365 -1.556 -39.366 1.00 53.19 200 GLY A O 1
ATOM 1504 N N . VAL A 1 201 ? 26.604 -3.402 -39.689 1.00 62.03 201 VAL A N 1
ATOM 1505 C CA . VAL A 1 201 ? 26.658 -3.790 -38.279 1.00 62.03 201 VAL A CA 1
ATOM 1506 C C . VAL A 1 201 ? 27.844 -3.059 -37.657 1.00 62.03 201 VAL A C 1
ATOM 1508 O O . VAL A 1 201 ? 28.991 -3.358 -37.982 1.00 62.03 201 VAL A O 1
ATOM 1511 N N . SER A 1 202 ? 27.578 -2.088 -36.784 1.00 57.25 202 SER A N 1
ATOM 1512 C CA . SER A 1 202 ? 28.618 -1.450 -35.973 1.00 57.25 202 SER A CA 1
ATOM 1513 C C . SER A 1 202 ? 28.623 -2.074 -34.585 1.00 57.25 202 SER A C 1
ATOM 1515 O O . SER A 1 202 ? 27.610 -2.058 -33.889 1.00 57.25 202 SER A O 1
ATOM 1517 N N . VAL A 1 203 ? 29.767 -2.622 -34.186 1.00 61.38 203 VAL A N 1
ATOM 1518 C CA . VAL A 1 203 ? 30.015 -3.085 -32.819 1.00 61.38 203 VAL A CA 1
ATOM 1519 C C . VAL A 1 203 ? 31.040 -2.131 -32.222 1.00 61.38 203 VAL A C 1
ATOM 1521 O O . VAL A 1 203 ? 32.225 -2.207 -32.537 1.00 61.38 203 VAL A O 1
ATOM 1524 N N . ALA A 1 204 ? 30.580 -1.195 -31.398 1.00 51.97 204 ALA A N 1
ATOM 1525 C CA . ALA A 1 204 ? 31.432 -0.232 -30.709 1.00 51.97 204 ALA A CA 1
ATOM 1526 C C . ALA A 1 204 ? 31.399 -0.488 -29.198 1.00 51.97 204 ALA A C 1
ATOM 1528 O O . ALA A 1 204 ? 30.437 -1.054 -28.679 1.00 51.97 204 ALA A O 1
ATOM 1529 N N . TYR A 1 205 ? 32.461 -0.090 -28.492 1.00 48.97 205 TYR A N 1
ATOM 1530 C CA . TYR A 1 205 ? 32.537 -0.123 -27.022 1.00 48.97 205 TYR A CA 1
ATOM 1531 C C . TYR A 1 205 ? 32.204 -1.484 -26.381 1.00 48.97 205 TYR A C 1
ATOM 1533 O O . TYR A 1 205 ? 31.671 -1.551 -25.277 1.00 48.97 205 TYR A O 1
ATOM 1541 N N . THR A 1 206 ? 32.505 -2.585 -27.071 1.00 56.09 206 THR A N 1
ATOM 1542 C CA . THR A 1 206 ? 32.196 -3.938 -26.596 1.00 56.09 206 THR A CA 1
ATOM 1543 C C . THR A 1 206 ? 33.450 -4.605 -26.038 1.00 56.09 206 THR A C 1
ATOM 1545 O O . THR A 1 206 ? 34.426 -4.796 -26.761 1.00 56.09 206 THR A O 1
ATOM 1548 N N . ASN A 1 207 ? 33.409 -5.016 -24.768 1.00 53.97 207 ASN A N 1
ATOM 1549 C CA . ASN A 1 207 ? 34.398 -5.932 -24.203 1.00 53.97 207 ASN A CA 1
ATOM 1550 C C . ASN A 1 207 ? 34.052 -7.360 -24.629 1.00 53.97 207 ASN A C 1
ATOM 1552 O O . ASN A 1 207 ? 33.200 -8.013 -24.029 1.00 53.97 207 ASN A O 1
ATOM 1556 N N . ILE A 1 208 ? 34.732 -7.858 -25.660 1.00 61.97 208 ILE A N 1
ATOM 1557 C CA . ILE A 1 208 ? 34.732 -9.288 -25.975 1.00 61.97 208 ILE A CA 1
ATOM 1558 C C . ILE A 1 208 ? 35.678 -9.946 -24.965 1.00 61.97 208 ILE A C 1
ATOM 1560 O O . ILE A 1 208 ? 36.888 -10.003 -25.172 1.00 61.97 208 ILE A O 1
ATOM 1564 N N . GLY A 1 209 ? 35.136 -10.346 -23.813 1.00 51.31 209 GLY A N 1
ATOM 1565 C CA . GLY A 1 209 ? 35.914 -11.003 -22.764 1.00 51.31 209 GLY A CA 1
ATOM 1566 C C . GLY A 1 209 ? 36.515 -12.338 -23.236 1.00 51.31 209 GLY A C 1
ATOM 1567 O O . GLY A 1 209 ? 36.033 -12.913 -24.215 1.00 51.31 209 GLY A O 1
ATOM 1568 N N . PRO A 1 210 ? 37.542 -12.866 -22.545 1.00 45.72 210 PRO A N 1
ATOM 1569 C CA . PRO A 1 210 ? 38.165 -14.150 -22.858 1.00 45.72 210 PRO A CA 1
ATOM 1570 C C . PRO A 1 210 ? 37.236 -15.312 -22.468 1.00 45.72 210 PRO A C 1
ATOM 1572 O O . PRO A 1 210 ? 37.490 -16.061 -21.529 1.00 45.72 210 PRO A O 1
ATOM 1575 N N . GLY A 1 211 ? 36.120 -15.460 -23.177 1.00 50.62 211 GLY A N 1
ATOM 1576 C CA . GLY A 1 211 ? 35.392 -16.719 -23.224 1.00 50.62 211 GLY A CA 1
ATOM 1577 C C . GLY A 1 211 ? 36.242 -17.736 -23.979 1.00 50.62 211 GLY A C 1
ATOM 1578 O O . GLY A 1 211 ? 36.856 -17.403 -24.995 1.00 50.62 211 GLY A O 1
ATOM 1579 N N . VAL A 1 212 ? 36.312 -18.962 -23.467 1.00 46.34 212 VAL A N 1
ATOM 1580 C CA . VAL A 1 212 ? 37.102 -20.064 -24.030 1.00 46.34 212 VAL A CA 1
ATOM 1581 C C . VAL A 1 212 ? 36.781 -20.223 -25.527 1.00 46.34 212 VAL A C 1
ATOM 1583 O O . VAL A 1 212 ? 35.726 -20.734 -25.886 1.00 46.34 212 VAL A O 1
ATOM 1586 N N . GLY A 1 213 ? 37.668 -19.751 -26.409 1.00 50.44 213 GLY A N 1
ATOM 1587 C CA . GLY A 1 213 ? 37.563 -19.972 -27.857 1.00 50.44 213 GLY A CA 1
ATOM 1588 C C . GLY A 1 213 ? 36.592 -19.073 -28.635 1.00 50.44 213 GLY A C 1
ATOM 1589 O O . GLY A 1 213 ? 35.970 -19.548 -29.585 1.00 50.44 213 GLY A O 1
ATOM 1590 N N . GLY A 1 214 ? 36.469 -17.785 -28.299 1.00 52.38 214 GLY A N 1
ATOM 1591 C CA . GLY A 1 214 ? 35.751 -16.828 -29.154 1.00 52.38 214 GLY A CA 1
ATOM 1592 C C . GLY A 1 214 ? 36.318 -16.797 -30.584 1.00 52.38 214 GLY A C 1
ATOM 1593 O O . GLY A 1 214 ? 37.451 -16.372 -30.799 1.00 52.38 214 GLY A O 1
ATOM 1594 N N . ARG A 1 215 ? 35.542 -17.259 -31.572 1.00 53.09 215 ARG A N 1
ATOM 1595 C CA . ARG A 1 215 ? 35.928 -17.316 -32.991 1.00 53.09 215 ARG A CA 1
ATOM 1596 C C . ARG A 1 215 ? 35.046 -16.372 -33.799 1.00 53.09 215 ARG A C 1
ATOM 1598 O O . ARG A 1 215 ? 33.833 -16.549 -33.840 1.00 53.09 215 ARG A O 1
ATOM 1605 N N . ILE A 1 216 ? 35.651 -15.413 -34.497 1.00 61.09 216 ILE A N 1
ATOM 1606 C CA . ILE A 1 216 ? 34.961 -14.651 -35.543 1.00 61.09 216 ILE A CA 1
ATOM 1607 C C . ILE A 1 216 ? 35.064 -15.473 -36.829 1.00 61.09 216 ILE A C 1
ATOM 1609 O O . ILE A 1 216 ? 36.149 -15.620 -37.392 1.00 61.09 216 ILE A O 1
ATOM 1613 N N . VAL A 1 217 ? 33.951 -16.060 -37.271 1.00 59.47 217 VAL A N 1
ATOM 1614 C CA . VAL A 1 217 ? 33.875 -16.757 -38.561 1.00 59.47 217 VAL A CA 1
ATOM 1615 C C . VAL A 1 217 ? 33.207 -15.833 -39.560 1.00 59.47 217 VAL A C 1
ATOM 1617 O O . VAL 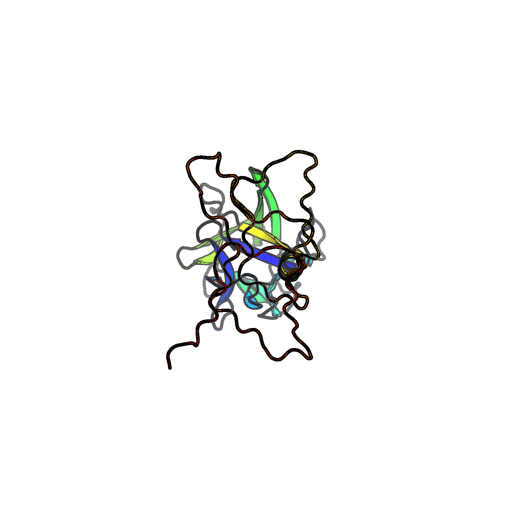A 1 217 ? 32.015 -15.560 -39.463 1.00 59.47 217 VAL A O 1
ATOM 1620 N N . ILE A 1 218 ? 33.976 -15.371 -40.538 1.00 64.38 218 ILE A N 1
ATOM 1621 C CA . ILE A 1 218 ? 33.428 -14.716 -41.719 1.00 64.38 218 ILE A CA 1
ATOM 1622 C C . ILE A 1 218 ? 33.229 -15.823 -42.754 1.00 64.38 218 ILE A C 1
ATOM 1624 O O . ILE A 1 218 ? 34.180 -16.520 -43.108 1.00 64.38 218 ILE A O 1
ATOM 1628 N N . GLY A 1 219 ? 31.982 -16.052 -43.173 1.00 55.38 219 GLY A N 1
ATOM 1629 C CA . GLY A 1 219 ? 31.662 -17.050 -44.196 1.00 55.38 219 GLY A CA 1
ATOM 1630 C C . GLY A 1 219 ? 32.323 -16.739 -45.547 1.00 55.38 219 GLY A C 1
ATOM 1631 O O . GLY A 1 219 ? 32.905 -15.676 -45.738 1.00 55.38 219 GLY A O 1
ATOM 1632 N N . ALA A 1 220 ? 32.208 -17.658 -46.508 1.00 48.81 220 ALA A N 1
ATOM 1633 C CA . ALA A 1 220 ? 32.856 -17.597 -47.825 1.00 48.81 220 ALA A CA 1
ATOM 1634 C C . ALA A 1 220 ? 32.270 -16.527 -48.779 1.00 48.81 220 ALA A C 1
ATOM 1636 O O . ALA A 1 220 ? 31.829 -16.845 -49.882 1.00 48.81 220 ALA A O 1
ATOM 1637 N N . ARG A 1 221 ? 32.214 -15.257 -48.363 1.00 57.06 221 ARG A N 1
ATOM 1638 C CA . ARG A 1 221 ? 31.702 -14.145 -49.178 1.00 57.06 221 ARG A CA 1
ATOM 1639 C C . ARG A 1 221 ? 32.747 -13.056 -49.392 1.00 57.06 221 ARG A C 1
ATOM 1641 O O . ARG A 1 221 ? 33.600 -12.811 -48.544 1.00 57.06 221 ARG A O 1
ATOM 1648 N N . THR A 1 222 ? 32.633 -12.383 -50.533 1.00 54.78 222 THR A N 1
ATOM 1649 C CA . THR A 1 222 ? 33.447 -11.223 -50.900 1.00 54.78 222 THR A CA 1
ATOM 1650 C C . THR A 1 222 ? 33.135 -10.047 -49.982 1.00 54.78 222 THR A C 1
ATOM 1652 O O . THR A 1 222 ? 32.010 -9.548 -49.957 1.00 54.78 222 THR A O 1
ATOM 1655 N N . ILE A 1 223 ? 34.140 -9.581 -49.245 1.00 58.53 223 ILE A N 1
ATOM 1656 C CA . ILE A 1 223 ? 34.049 -8.352 -48.458 1.00 58.53 223 ILE A CA 1
ATOM 1657 C C . ILE A 1 223 ? 34.358 -7.182 -49.393 1.00 58.53 223 ILE A C 1
ATOM 1659 O O . ILE A 1 223 ? 35.452 -7.096 -49.946 1.00 58.53 223 ILE A O 1
ATOM 1663 N N . THR A 1 224 ? 33.391 -6.285 -49.577 1.00 47.66 224 THR A N 1
ATOM 1664 C CA . THR A 1 224 ? 33.565 -5.079 -50.396 1.00 47.66 224 THR A CA 1
ATOM 1665 C C . THR A 1 224 ? 33.674 -3.879 -49.455 1.00 47.66 224 THR A C 1
ATOM 1667 O O . THR A 1 224 ? 32.679 -3.454 -48.877 1.00 47.66 224 THR A O 1
ATOM 1670 N N . GLY A 1 225 ? 34.896 -3.372 -49.261 1.00 51.66 225 GLY A N 1
ATOM 1671 C CA . GLY A 1 225 ? 35.240 -2.383 -48.227 1.00 51.66 225 GLY A CA 1
ATOM 1672 C C . GLY A 1 225 ? 36.079 -3.018 -47.114 1.00 51.66 225 GLY A C 1
ATOM 1673 O O . GLY A 1 225 ? 35.715 -4.056 -46.580 1.00 51.66 225 GLY A O 1
ATOM 1674 N N . GLY A 1 226 ? 37.249 -2.452 -46.816 1.00 51.56 226 GLY A N 1
ATOM 1675 C CA . GLY A 1 226 ? 38.232 -3.073 -45.920 1.00 51.56 226 GLY A CA 1
ATOM 1676 C C . GLY A 1 226 ? 37.716 -3.339 -44.499 1.00 51.56 226 GLY A C 1
ATOM 1677 O O . GLY A 1 226 ? 36.851 -2.629 -43.991 1.00 51.56 226 GLY A O 1
ATOM 1678 N N . ILE A 1 227 ? 38.291 -4.350 -43.841 1.00 66.31 227 ILE A N 1
ATOM 1679 C CA . ILE A 1 227 ? 38.119 -4.575 -42.402 1.00 66.31 227 ILE A CA 1
ATOM 1680 C C . ILE A 1 227 ? 39.097 -3.657 -41.666 1.00 66.31 227 ILE A C 1
ATOM 1682 O O . ILE A 1 227 ? 40.306 -3.757 -41.868 1.00 66.31 227 ILE A O 1
ATOM 1686 N N . PHE A 1 228 ? 38.588 -2.806 -40.778 1.00 59.44 228 PHE A N 1
ATOM 1687 C CA . PHE A 1 228 ? 39.423 -1.993 -39.897 1.00 59.44 228 PHE A CA 1
ATOM 1688 C C . PHE A 1 228 ? 39.378 -2.553 -38.479 1.00 59.44 228 PHE A C 1
ATOM 1690 O O . PHE A 1 228 ? 38.341 -2.526 -37.822 1.00 59.44 228 PHE A O 1
ATOM 1697 N N . ILE A 1 229 ? 40.520 -3.047 -38.004 1.00 69.88 229 ILE A N 1
ATOM 1698 C CA . ILE A 1 229 ? 40.722 -3.430 -36.605 1.00 69.88 229 ILE A CA 1
ATOM 1699 C C . ILE A 1 229 ? 41.548 -2.314 -35.965 1.00 69.88 229 ILE A C 1
ATOM 1701 O O . ILE A 1 229 ? 42.761 -2.239 -36.157 1.00 69.88 229 ILE A O 1
ATOM 1705 N N . GLY A 1 230 ? 40.882 -1.400 -35.262 1.00 57.62 230 GLY A N 1
ATOM 1706 C CA . GLY A 1 230 ? 41.550 -0.326 -34.529 1.00 57.62 230 GLY A CA 1
ATOM 1707 C C . GLY A 1 230 ? 42.112 -0.828 -33.199 1.00 57.62 230 GLY A C 1
ATOM 1708 O O . GLY A 1 230 ? 41.434 -1.556 -32.475 1.00 57.62 230 GLY A O 1
ATOM 1709 N N . ARG A 1 231 ? 43.336 -0.422 -32.847 1.00 54.62 231 ARG A N 1
ATOM 1710 C CA . ARG A 1 231 ? 43.800 -0.480 -31.452 1.00 54.62 231 ARG A CA 1
ATOM 1711 C C . ARG A 1 231 ? 43.146 0.671 -30.676 1.00 54.62 231 ARG A C 1
ATOM 1713 O O . ARG A 1 231 ? 43.111 1.775 -31.220 1.00 54.62 231 ARG A O 1
ATOM 1720 N N . PRO A 1 232 ? 42.663 0.464 -29.438 1.00 48.84 232 PRO A N 1
ATOM 1721 C CA . PRO A 1 232 ? 42.314 1.593 -28.587 1.00 48.84 232 PRO A CA 1
ATOM 1722 C C . PRO A 1 232 ? 43.574 2.442 -28.373 1.00 48.84 232 PRO A C 1
ATOM 1724 O O . PRO A 1 232 ? 44.639 1.904 -28.064 1.00 48.84 232 PRO A O 1
ATOM 1727 N N . SER A 1 233 ? 43.470 3.749 -28.607 1.00 54.28 233 SER A N 1
ATOM 1728 C CA . SER A 1 233 ? 44.508 4.709 -28.234 1.00 54.28 233 SER A CA 1
ATOM 1729 C C . SER A 1 233 ? 44.679 4.664 -26.716 1.00 54.28 233 SER A C 1
ATOM 1731 O O . SER A 1 233 ? 43.695 4.845 -25.998 1.00 54.28 233 SER A O 1
ATOM 1733 N N . SER A 1 234 ? 45.900 4.356 -26.273 1.00 50.22 234 SER A N 1
ATOM 1734 C CA . SER A 1 234 ? 46.330 4.375 -24.869 1.00 50.22 234 SER A CA 1
ATOM 1735 C C . SER A 1 234 ? 46.170 5.747 -24.236 1.00 50.22 234 SER A C 1
ATOM 1737 O O . SER A 1 234 ? 46.522 6.719 -24.945 1.00 50.22 234 SER A O 1
#

Nearest PDB structures (foldseek):
  1jly-assembly1_B  TM=7.876E-01  e=1.405E-07  Amaranthus caudatus
  4i4s-assembly1_A  TM=7.008E-01  e=4.982E-04  Boletus edulis
  4i4q-assembly1_A  TM=7.157E-01  e=8.110E-04  Boletus edulis
  4i4o-assembly1_A  TM=6.904E-01  e=6.531E-04  Boletus edulis
  4i4x-assembly6_D  TM=7.020E-01  e=1.122E-03  Boletus edulis

Organism: NCBI:txid479676

Mean predicted aligned error: 15.31 Å

Solvent-accessible surface area (backbone atoms only — not comparable to full-atom values): 14770 Å² total; per-residue (Å²): 136,82,79,56,56,39,28,32,42,32,38,67,91,75,71,16,31,39,22,63,43,74,95,72,21,34,30,26,49,37,95,58,59,86,83,39,63,47,26,36,29,37,51,40,77,44,90,85,53,92,75,31,26,30,47,28,34,61,62,70,68,10,22,36,16,68,34,78,91,69,60,52,29,34,16,32,66,20,85,45,89,78,45,93,58,26,46,51,31,39,73,39,79,45,81,57,96,91,44,62,24,44,51,42,30,36,66,52,98,95,39,73,24,36,51,37,65,49,96,88,33,33,36,28,53,32,78,71,44,80,62,101,56,72,58,49,23,43,64,44,48,43,64,59,53,54,50,59,73,65,57,69,88,87,76,88,84,88,86,64,96,86,67,84,74,88,85,69,86,91,84,75,96,74,87,62,98,57,84,91,81,86,73,100,70,85,73,51,52,90,44,64,96,87,51,80,55,82,44,68,88,81,87,72,98,72,85,82,67,92,53,93,80,81,75,91,81,80,69,103,65,90,77,87,71,85,89,82,86,78,76,83,84,126

Secondary structure (DSSP, 8-state):
----SEEEEEETTT-PEEEEETTTTEEEEES--TTSGGG-EEEEE-TTSTT-EEEEETTT--EEEE-STTTTBEEEEESSSSSTTBPPEEEEEEEETTEEEEEEEEEETTEEEEEEE-TTSBEEEETT-SSS---PEEEEEHHHHHHHHT----------SS---TT-----S---SS-----S---S----TT----------S------TT------S----S----PPPP-

pLDDT: mean 72.68, std 16.13, range [43.59, 95.62]

Foldseek 3Di:
DDAAQKKWKAFPVPRFTWFQDDPQRFTFGDPDDLPPLRRIKGWAADPPDDQWTWIAGRVVRATWFADPVPPFTIGRDHNDCPDPRTWTWDWDFDDDPNFTFTWIWTADPNDTWTWDADPRRTIGTHPPCPDPNPRTIGMDHSVVVVVVVVDDCPDDDDDDPDDDPPPDDDDPPDPDPDDDDDPPDDQADPDDPPDGPGRDDDDPPDDPDPDPDDDDDDPPDDDDDDDDDDDPDD

Sequence (234 aa):
MALPRFVVIKSLSNEKYLCPSGPDSLLKFEGVGFDSWGVKHEVVKAKSGGGLVHIRCCQAEKYWSREVKQGNIIAAQAEDGTTAACMLIKPSNKDSDGVTFVNFQLQWKSKWHSMGKNSGGYLESGENLCGSIVQDFIISDWEELSRARQSRITGVCVRTEETTINDGIFIANTNTGGGVSVADTNIGGSGSAGNMTRGGVSVAYTNIGPGVGGRIVIGARTITGGIFIGRPSS

Radius of gyration: 29.03 Å; Cα contacts (8 Å, |Δi|>4): 374; chains: 1; bounding box: 68×39×80 Å

InterPro domains:
  IPR008998 Agglutinin domain [PF07468] (2-118)
  IPR036242 Agglutinin domain superfamily [SSF50382] (1-126)
  IPR053237 Natterin, C-terminal [PTHR39244] (1-145)